Protein AF-A0A4Y2T441-F1 (afdb_monomer_lite)

Radius of gyration: 35.43 Å; chains: 1; bounding box: 103×42×61 Å

Organism: Araneus ventricosus (NCBI:txid182803)

Structure (mmCIF, N/CA/C/O backbone):
data_AF-A0A4Y2T441-F1
#
_entry.id   AF-A0A4Y2T441-F1
#
loop_
_atom_site.group_PDB
_atom_site.id
_atom_site.type_symbol
_atom_site.label_atom_id
_atom_site.label_alt_id
_atom_site.label_comp_id
_atom_site.label_asym_id
_atom_site.label_entity_id
_atom_site.label_seq_id
_atom_site.pdbx_PDB_ins_code
_atom_site.Cartn_x
_atom_site.Cartn_y
_atom_site.Cartn_z
_atom_site.occupancy
_atom_site.B_iso_or_equiv
_atom_site.auth_seq_id
_atom_site.auth_comp_id
_atom_site.auth_asym_id
_atom_site.auth_atom_id
_atom_site.pdbx_PDB_model_num
ATOM 1 N N . MET A 1 1 ? 81.240 9.517 -21.262 1.00 52.19 1 MET A N 1
ATOM 2 C CA . MET A 1 1 ? 80.625 10.558 -22.119 1.00 52.19 1 MET A CA 1
ATOM 3 C C . MET A 1 1 ? 79.117 10.525 -21.898 1.00 52.19 1 MET A C 1
ATOM 5 O O . MET A 1 1 ? 78.563 9.437 -22.024 1.00 52.19 1 MET A O 1
ATOM 9 N N . PRO A 1 2 ? 78.447 11.632 -21.528 1.00 53.50 2 PRO A N 1
ATOM 10 C CA . PRO A 1 2 ? 76.990 11.642 -21.389 1.00 53.50 2 PRO A CA 1
ATOM 11 C C . PRO A 1 2 ? 76.346 11.400 -22.762 1.00 53.50 2 PRO A C 1
ATOM 13 O O . PRO A 1 2 ? 76.673 12.100 -23.721 1.00 53.50 2 PRO A O 1
ATOM 16 N N . LYS A 1 3 ? 75.47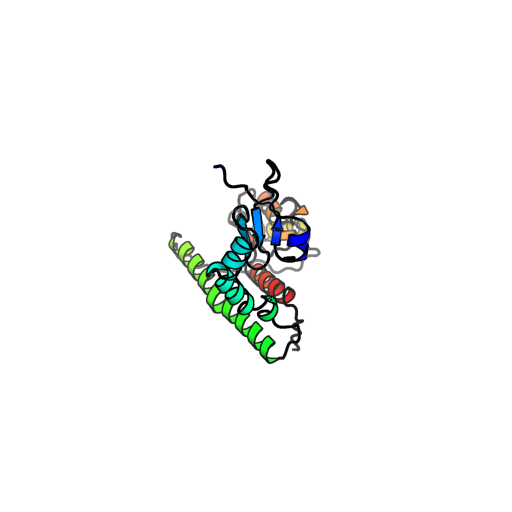4 10.392 -22.887 1.00 60.66 3 LYS A N 1
ATOM 17 C CA . LYS A 1 3 ? 74.705 10.166 -24.122 1.00 60.66 3 LYS A CA 1
ATOM 18 C C . LYS A 1 3 ? 73.720 11.331 -24.285 1.00 60.66 3 LYS A C 1
ATOM 20 O O . LYS A 1 3 ? 72.984 11.624 -23.348 1.00 60.66 3 LYS A O 1
ATOM 25 N N . ARG A 1 4 ? 73.719 12.004 -25.444 1.00 64.56 4 ARG A N 1
ATOM 26 C CA . ARG A 1 4 ? 72.709 13.027 -25.774 1.00 64.56 4 ARG A CA 1
ATOM 27 C C . ARG A 1 4 ? 71.323 12.379 -25.711 1.00 64.56 4 ARG A C 1
ATOM 29 O O . ARG A 1 4 ? 71.114 11.376 -26.384 1.00 64.56 4 ARG A O 1
ATOM 36 N N . SER A 1 5 ? 70.413 12.943 -24.920 1.00 64.25 5 SER A N 1
ATOM 37 C CA . SER A 1 5 ? 68.998 12.577 -24.950 1.00 64.25 5 SER A CA 1
ATOM 38 C C . SER A 1 5 ? 68.307 13.288 -26.112 1.00 64.25 5 SER A C 1
ATOM 40 O O . SER A 1 5 ? 68.497 14.487 -26.333 1.00 64.25 5 SER A O 1
ATOM 42 N N . CYS A 1 6 ? 67.533 12.534 -26.885 1.00 74.38 6 CYS A N 1
ATOM 43 C CA . CYS A 1 6 ? 66.749 13.059 -27.994 1.00 74.38 6 CYS A CA 1
ATOM 44 C C . CYS A 1 6 ? 65.346 13.491 -27.539 1.00 74.38 6 CYS A C 1
ATOM 46 O O . CYS A 1 6 ? 64.811 12.973 -26.562 1.00 74.38 6 CYS A O 1
ATOM 48 N N . LYS A 1 7 ? 64.752 14.443 -28.267 1.00 80.50 7 LYS A N 1
ATOM 49 C CA . LYS A 1 7 ? 63.421 15.008 -27.999 1.00 80.50 7 LYS A CA 1
ATOM 50 C C . LYS A 1 7 ? 62.443 14.652 -29.116 1.00 80.50 7 LYS A C 1
ATOM 52 O O . LYS A 1 7 ? 62.848 14.524 -30.270 1.00 80.50 7 LYS A O 1
ATOM 57 N N . PHE A 1 8 ? 61.160 14.553 -28.786 1.00 79.69 8 PHE A N 1
ATOM 58 C CA . PHE A 1 8 ? 60.081 14.404 -29.755 1.00 79.69 8 PHE A CA 1
ATOM 59 C C . PHE A 1 8 ? 59.737 15.775 -30.362 1.00 79.69 8 PHE A C 1
ATOM 61 O O . PHE A 1 8 ? 59.227 16.665 -29.676 1.00 79.69 8 PHE A O 1
ATOM 68 N N . THR A 1 9 ? 60.074 15.978 -31.635 1.00 79.75 9 THR A N 1
ATOM 69 C CA . THR A 1 9 ? 59.844 17.235 -32.368 1.00 79.75 9 THR A CA 1
ATOM 70 C C . THR A 1 9 ? 58.500 17.229 -33.100 1.00 79.75 9 THR A C 1
ATOM 72 O O . THR A 1 9 ? 57.903 16.175 -33.312 1.00 79.75 9 THR A O 1
ATOM 75 N N . GLU A 1 10 ? 58.022 18.407 -33.509 1.00 77.25 10 GLU A N 1
ATOM 76 C CA . GLU A 1 10 ? 56.771 18.549 -34.272 1.00 77.25 10 GLU A CA 1
ATOM 77 C C . GLU A 1 10 ? 56.814 17.800 -35.614 1.00 77.25 10 GLU A C 1
ATOM 79 O O . GLU A 1 10 ? 55.830 17.169 -35.990 1.00 77.25 10 GLU A O 1
ATOM 84 N N . ASP A 1 11 ? 57.973 17.751 -36.278 1.00 81.06 11 ASP A N 1
ATOM 85 C CA . ASP A 1 11 ? 58.162 16.984 -37.520 1.00 81.06 11 ASP A CA 1
ATOM 86 C C . ASP A 1 11 ? 57.877 15.486 -37.335 1.00 81.06 11 ASP A C 1
ATOM 88 O O . ASP A 1 11 ? 57.242 14.852 -38.177 1.00 81.06 11 ASP A O 1
ATOM 92 N N . LEU A 1 12 ? 58.296 14.918 -36.201 1.00 79.38 12 LEU A N 1
ATOM 93 C CA . LEU A 1 12 ? 58.030 13.520 -35.861 1.00 79.38 12 LEU A CA 1
ATOM 94 C C . LEU A 1 12 ? 56.585 13.298 -35.431 1.00 79.38 12 LEU A C 1
ATOM 96 O O . LEU A 1 12 ? 56.052 12.211 -35.634 1.00 79.38 12 LEU A O 1
ATOM 100 N N . GLN A 1 13 ? 55.938 14.309 -34.854 1.00 81.75 13 GLN A N 1
ATOM 101 C CA . GLN A 1 13 ? 54.514 14.240 -34.559 1.00 81.75 13 GLN A CA 1
ATOM 102 C C . GLN A 1 13 ? 53.667 14.286 -35.838 1.00 81.75 13 GLN A C 1
ATOM 104 O O . GLN A 1 13 ? 52.646 13.607 -35.910 1.00 81.75 13 GLN A O 1
ATOM 109 N N . ASN A 1 14 ? 54.122 15.006 -36.865 1.00 82.50 14 ASN A N 1
ATOM 110 C CA . ASN A 1 14 ? 53.515 14.982 -38.194 1.00 82.50 14 ASN A CA 1
ATOM 111 C C . ASN A 1 14 ? 53.749 13.634 -38.902 1.00 82.50 14 ASN A C 1
ATOM 113 O O . ASN A 1 14 ? 52.827 13.101 -39.517 1.00 82.50 14 ASN A O 1
ATOM 117 N N . GLU A 1 15 ? 54.946 13.047 -38.777 1.00 84.25 15 GLU A N 1
ATOM 118 C CA . GLU A 1 15 ? 55.273 11.722 -39.335 1.00 84.25 15 GLU A CA 1
ATOM 119 C C . GLU A 1 15 ? 54.513 10.585 -38.617 1.00 84.25 15 GLU A C 1
ATOM 121 O O . GLU A 1 15 ? 54.030 9.646 -39.250 1.00 84.25 15 GLU A O 1
ATOM 126 N N . PHE A 1 16 ? 54.350 10.685 -37.295 1.00 82.62 16 PHE A N 1
ATOM 127 C CA . PHE A 1 16 ? 53.700 9.685 -36.445 1.00 82.62 16 PHE A CA 1
ATOM 128 C C . PHE A 1 16 ? 52.503 10.283 -35.693 1.00 82.62 16 PHE A C 1
ATOM 130 O O . PHE A 1 16 ? 52.481 10.320 -34.462 1.00 82.62 16 PHE A O 1
ATOM 137 N N . ALA A 1 17 ? 51.466 10.696 -36.429 1.00 83.38 17 ALA A N 1
ATOM 138 C CA . ALA A 1 17 ? 50.281 11.390 -35.896 1.00 83.38 17 ALA A CA 1
ATOM 139 C C . ALA A 1 17 ? 49.515 10.642 -34.780 1.00 83.38 17 ALA A C 1
ATOM 141 O O . ALA A 1 17 ? 48.759 11.242 -34.014 1.00 83.38 17 ALA A O 1
ATOM 142 N N . PHE A 1 18 ? 49.698 9.324 -34.662 1.00 83.44 18 PHE A N 1
ATOM 143 C CA . PHE A 1 18 ? 49.103 8.511 -33.599 1.00 83.44 18 PHE A CA 1
ATOM 144 C C . PHE A 1 18 ? 49.862 8.593 -32.261 1.00 83.44 18 PHE A C 1
ATOM 146 O O . PHE A 1 18 ? 49.348 8.099 -31.250 1.00 83.44 18 PHE A O 1
ATOM 153 N N . LEU A 1 19 ? 51.055 9.195 -32.227 1.00 86.00 19 LEU A N 1
ATOM 154 C CA . LEU A 1 19 ? 51.832 9.451 -31.014 1.00 86.00 19 LEU A CA 1
ATOM 155 C C . LEU A 1 19 ? 51.545 10.860 -30.489 1.00 86.00 19 LEU A C 1
ATOM 157 O O . LEU A 1 19 ? 51.555 11.835 -31.236 1.00 86.00 19 LEU A O 1
ATOM 161 N N . LYS A 1 20 ? 51.306 10.974 -29.182 1.00 86.75 20 LYS A N 1
ATOM 162 C CA . LYS A 1 20 ? 51.079 12.256 -28.502 1.00 86.75 20 LYS A CA 1
ATOM 163 C C . LYS A 1 20 ? 52.087 12.441 -27.376 1.00 86.75 20 LYS A C 1
ATOM 165 O O . LYS A 1 20 ? 52.354 11.488 -26.645 1.00 86.75 20 LYS A O 1
ATOM 170 N N . LYS A 1 21 ? 52.617 13.656 -27.211 1.00 84.19 21 LYS A N 1
ATOM 171 C CA . LYS A 1 21 ? 53.450 14.014 -26.052 1.00 84.19 21 LYS A CA 1
ATOM 172 C C . LYS A 1 21 ? 52.663 13.853 -24.752 1.00 84.19 21 LYS A C 1
ATOM 174 O O . LYS A 1 21 ? 51.471 14.161 -24.703 1.00 84.19 21 LYS A O 1
ATOM 179 N N . VAL A 1 22 ? 53.328 13.364 -23.710 1.00 80.62 22 VAL A N 1
ATOM 180 C CA . VAL A 1 22 ? 52.734 13.218 -22.376 1.00 80.62 22 VAL A CA 1
ATOM 181 C C . VAL A 1 22 ? 53.085 14.445 -21.535 1.00 80.62 22 VAL A C 1
ATOM 183 O O . VAL A 1 22 ? 54.225 14.595 -21.112 1.00 80.62 22 VAL A O 1
ATOM 186 N N . CYS A 1 23 ? 52.108 15.310 -21.257 1.00 65.69 23 CYS A N 1
ATOM 187 C CA . CYS A 1 23 ? 52.287 16.423 -20.323 1.00 65.69 23 CYS A CA 1
ATOM 188 C C . CYS A 1 23 ? 52.066 15.929 -18.885 1.00 65.69 23 CYS A C 1
ATOM 190 O O . CYS A 1 23 ? 50.928 15.808 -18.431 1.00 65.69 23 CYS A O 1
ATOM 192 N N . THR A 1 24 ? 53.139 15.632 -18.153 1.00 57.88 24 THR A N 1
ATOM 193 C CA . THR A 1 24 ? 53.070 15.498 -16.690 1.00 57.88 24 THR A CA 1
ATOM 194 C C . THR A 1 24 ? 53.236 16.884 -16.077 1.00 57.88 24 THR A C 1
ATOM 196 O O . THR A 1 24 ? 54.168 17.582 -16.453 1.00 57.88 24 THR A O 1
ATOM 199 N N . GLY A 1 25 ? 52.366 17.297 -15.147 1.00 56.06 25 GLY A N 1
ATOM 200 C CA . GLY A 1 25 ? 52.281 18.661 -14.581 1.00 56.06 25 GLY A CA 1
ATOM 201 C C . GLY A 1 25 ? 53.521 19.217 -13.850 1.00 56.06 25 GLY A C 1
ATOM 202 O O . GLY A 1 25 ? 53.416 20.206 -13.134 1.00 56.06 25 GLY A O 1
ATOM 203 N N . THR A 1 26 ? 54.690 18.607 -14.023 1.00 51.31 26 THR A N 1
ATOM 204 C CA . THR A 1 26 ? 55.997 19.031 -13.522 1.00 51.31 26 THR A CA 1
ATOM 205 C C . THR A 1 26 ? 57.022 18.921 -14.658 1.00 51.31 26 THR A C 1
ATOM 207 O O . THR A 1 26 ? 57.700 17.903 -14.782 1.00 51.31 26 THR A O 1
ATOM 210 N N . GLY A 1 27 ? 57.114 19.961 -15.492 1.00 56.31 27 GLY A N 1
ATOM 211 C CA . GLY A 1 27 ? 58.098 20.090 -16.577 1.00 56.31 27 GLY A CA 1
ATOM 212 C C . GLY A 1 27 ? 57.817 19.235 -17.822 1.00 56.31 27 GLY A C 1
ATOM 213 O O . GLY A 1 27 ? 57.477 18.057 -17.723 1.00 56.31 27 GLY A O 1
ATOM 214 N N . ASP A 1 28 ? 57.994 19.831 -19.004 1.00 56.69 28 ASP A N 1
ATOM 215 C CA . ASP A 1 28 ? 57.881 19.141 -20.294 1.00 56.69 28 ASP A CA 1
ATOM 216 C C . ASP A 1 28 ? 58.974 18.069 -20.432 1.00 56.69 28 ASP A C 1
ATOM 218 O O . ASP A 1 28 ? 60.131 18.353 -20.757 1.00 56.69 28 ASP A O 1
ATOM 222 N N . GLN A 1 29 ? 58.610 16.806 -20.192 1.00 64.94 29 GLN A N 1
ATOM 223 C CA . GLN A 1 29 ? 59.421 15.660 -20.601 1.00 64.94 29 GLN A CA 1
ATOM 224 C C . GLN A 1 29 ? 59.216 15.437 -22.100 1.00 64.94 29 GLN A C 1
ATOM 226 O O . GLN A 1 29 ? 58.418 14.605 -22.531 1.00 64.94 29 GLN A O 1
ATOM 231 N N . ASP A 1 30 ? 59.947 16.221 -22.897 1.00 71.50 30 ASP A N 1
ATOM 232 C CA . ASP A 1 30 ? 59.929 16.193 -24.366 1.00 71.50 30 ASP A CA 1
ATOM 233 C C . ASP A 1 30 ? 60.274 14.821 -24.971 1.00 71.50 30 ASP A C 1
ATOM 235 O O . ASP A 1 30 ? 60.147 14.627 -26.179 1.00 71.50 30 ASP A O 1
ATOM 239 N N . ASP A 1 31 ? 60.749 13.874 -24.168 1.00 75.19 31 ASP A N 1
ATOM 240 C CA . ASP A 1 31 ? 61.145 12.536 -24.579 1.00 75.19 31 ASP A CA 1
ATOM 241 C C . ASP A 1 31 ? 60.075 11.463 -24.319 1.00 75.19 31 ASP A C 1
ATOM 243 O O . ASP A 1 31 ? 60.267 10.337 -24.764 1.00 75.19 31 ASP A O 1
ATOM 247 N N . ARG A 1 32 ? 58.950 11.750 -23.642 1.00 84.25 32 ARG A N 1
ATOM 248 C CA . ARG A 1 32 ? 57.894 10.749 -23.381 1.00 84.25 32 ARG A CA 1
ATOM 249 C C . ARG A 1 32 ? 56.682 10.912 -24.296 1.00 84.25 32 ARG A C 1
ATOM 251 O O . ARG A 1 32 ? 56.055 11.969 -24.369 1.00 84.25 32 ARG A O 1
ATOM 258 N N . VAL A 1 33 ? 56.300 9.815 -24.949 1.00 86.44 33 VAL A N 1
ATOM 259 C CA . VAL A 1 33 ? 55.185 9.764 -25.904 1.00 86.44 33 VAL A CA 1
ATOM 260 C C . VAL A 1 33 ? 54.197 8.652 -25.569 1.00 86.44 33 VAL A C 1
ATOM 262 O O . VAL A 1 33 ? 54.562 7.608 -25.027 1.00 86.44 33 VAL A O 1
ATOM 265 N N . LYS A 1 34 ? 52.928 8.870 -25.920 1.00 88.19 34 LYS A N 1
ATOM 266 C CA . LYS A 1 34 ? 51.820 7.925 -25.770 1.00 88.19 34 LYS A CA 1
ATOM 267 C C . LYS A 1 34 ? 51.267 7.525 -27.126 1.00 88.19 34 LYS A C 1
ATOM 269 O O . LYS A 1 34 ? 50.922 8.382 -27.936 1.00 88.19 34 LYS A O 1
ATOM 274 N N . CYS A 1 35 ? 51.126 6.224 -27.349 1.00 87.81 35 CYS A N 1
ATOM 275 C CA . CYS A 1 35 ? 50.514 5.687 -28.559 1.00 87.81 35 CYS A CA 1
ATOM 276 C C . CYS A 1 35 ? 48.989 5.635 -28.442 1.00 87.81 35 CYS A C 1
ATOM 278 O O . CYS A 1 35 ? 48.465 5.007 -27.529 1.00 87.81 35 CYS A O 1
ATOM 280 N N . SER A 1 36 ? 48.269 6.226 -29.394 1.00 82.88 36 SER A N 1
ATOM 281 C CA . SER A 1 36 ? 46.797 6.264 -29.396 1.00 82.88 36 SER A CA 1
ATOM 282 C C . SER A 1 36 ? 46.151 4.909 -29.716 1.00 82.88 36 SER A C 1
ATOM 284 O O . SER A 1 36 ? 45.000 4.683 -29.360 1.00 82.88 36 SER A O 1
ATOM 286 N N . HIS A 1 37 ? 46.879 3.989 -30.358 1.00 82.31 37 HIS A N 1
ATOM 287 C CA . HIS A 1 37 ? 46.352 2.666 -30.720 1.00 82.31 37 HIS A CA 1
ATOM 288 C C . HIS A 1 37 ? 46.382 1.659 -29.567 1.00 82.31 37 HIS A C 1
ATOM 290 O O . HIS A 1 37 ? 45.549 0.759 -29.515 1.00 82.31 37 HIS A O 1
ATOM 296 N N . CYS A 1 38 ? 47.338 1.794 -28.646 1.00 83.31 38 CYS A N 1
ATOM 297 C CA . CYS A 1 38 ? 47.489 0.865 -27.523 1.00 83.31 38 CYS A CA 1
ATOM 298 C C . CYS A 1 38 ? 47.563 1.552 -26.154 1.00 83.31 38 CYS A C 1
ATOM 300 O O . CYS A 1 38 ? 47.806 0.886 -25.152 1.00 83.31 38 CYS A O 1
ATOM 302 N N . ASN A 1 39 ? 47.396 2.878 -26.107 1.00 81.62 39 ASN A N 1
ATOM 303 C CA . ASN A 1 39 ? 47.473 3.726 -24.913 1.00 81.62 39 ASN A CA 1
ATOM 304 C C . ASN A 1 39 ? 48.740 3.539 -24.059 1.00 81.62 39 ASN A C 1
ATOM 306 O O . ASN A 1 39 ? 48.754 3.907 -22.886 1.00 81.62 39 ASN A O 1
ATOM 310 N N . PHE A 1 40 ? 49.813 3.005 -24.647 1.00 82.31 40 PHE A N 1
ATOM 311 C CA . PHE A 1 40 ? 51.072 2.744 -23.956 1.00 82.31 40 PHE A CA 1
ATOM 312 C C . PHE A 1 40 ? 52.003 3.952 -24.046 1.00 82.31 40 PHE A C 1
ATOM 314 O O . PHE A 1 40 ? 52.156 4.538 -25.120 1.00 82.31 40 PHE A O 1
ATOM 321 N N . GLU A 1 41 ? 52.632 4.287 -22.922 1.00 87.12 41 GLU A N 1
ATOM 322 C CA . GLU A 1 41 ? 53.588 5.386 -22.798 1.00 87.12 41 GLU A CA 1
ATOM 323 C C . GLU A 1 41 ? 55.023 4.858 -22.791 1.00 87.12 41 GLU A C 1
ATOM 325 O O . GLU A 1 41 ? 55.340 3.926 -22.051 1.00 87.12 41 GLU A O 1
ATOM 330 N N . PHE A 1 42 ? 55.904 5.468 -23.582 1.00 85.44 42 PHE A N 1
ATOM 331 C CA . PHE A 1 42 ? 57.315 5.090 -23.675 1.00 85.44 42 PHE A CA 1
ATOM 332 C C . PHE A 1 42 ? 58.214 6.310 -23.923 1.00 85.44 42 PHE A C 1
ATOM 334 O O . PHE A 1 42 ? 57.725 7.373 -24.301 1.00 85.44 42 PHE A O 1
ATOM 341 N N . SER A 1 43 ? 59.518 6.170 -23.655 1.00 85.19 43 SER A N 1
ATOM 342 C CA . SER A 1 43 ? 60.512 7.225 -23.907 1.00 85.19 43 SER A CA 1
ATOM 343 C C . SER A 1 43 ? 61.181 7.028 -25.270 1.00 85.19 43 SER A C 1
ATOM 345 O O . SER A 1 43 ? 61.439 5.897 -25.679 1.00 85.19 43 SER A O 1
ATOM 347 N N . VAL A 1 44 ? 61.461 8.137 -25.952 1.00 84.00 44 VAL A N 1
ATOM 348 C CA . VAL A 1 44 ? 62.179 8.233 -27.232 1.00 84.00 44 VAL A CA 1
ATOM 349 C C . VAL A 1 44 ? 63.589 8.816 -27.070 1.00 84.00 44 VAL A C 1
ATOM 351 O O . VAL A 1 44 ? 64.224 9.215 -28.047 1.00 84.00 44 VAL A O 1
ATOM 354 N N . ALA A 1 45 ? 64.099 8.890 -25.837 1.00 81.06 45 ALA A N 1
ATOM 355 C CA . ALA A 1 45 ? 65.347 9.580 -25.520 1.00 81.06 45 ALA A CA 1
ATOM 356 C C . ALA A 1 45 ? 66.603 8.986 -26.187 1.00 81.06 45 ALA A C 1
ATOM 358 O O . ALA A 1 45 ? 67.632 9.664 -26.219 1.00 81.06 45 ALA A O 1
ATOM 359 N N . HIS A 1 46 ? 66.564 7.742 -26.680 1.00 77.75 46 HIS A N 1
ATOM 360 C CA . HIS A 1 46 ? 67.765 6.986 -27.050 1.00 77.75 46 HIS A CA 1
ATOM 361 C C . HIS A 1 46 ? 68.021 6.893 -28.554 1.00 77.75 46 HIS A C 1
ATOM 363 O O . HIS A 1 46 ? 69.173 6.983 -28.978 1.00 77.75 46 HIS A O 1
ATOM 369 N N . GLY A 1 47 ? 66.978 6.716 -29.358 1.00 76.38 47 GLY A N 1
ATOM 370 C CA . GLY A 1 47 ? 67.100 6.569 -30.809 1.00 76.38 47 GLY A CA 1
ATOM 371 C C . GLY A 1 47 ? 65.894 7.077 -31.587 1.00 76.38 47 GLY A C 1
ATOM 372 O O . GLY A 1 47 ? 65.882 6.952 -32.81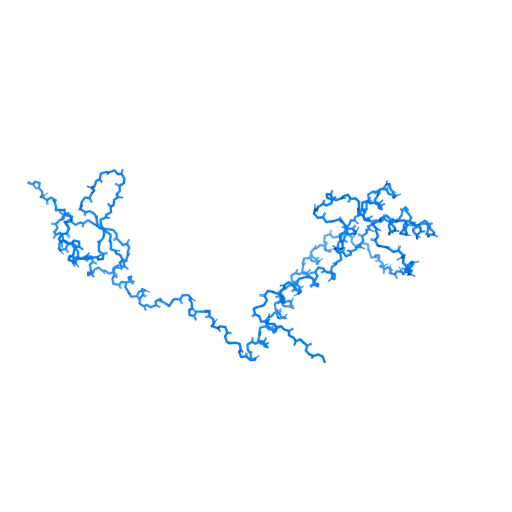1 1.00 76.38 47 GLY A O 1
ATOM 373 N N . VAL A 1 48 ? 64.897 7.635 -30.894 1.00 81.31 48 VAL A N 1
ATOM 374 C CA . VAL A 1 48 ? 63.634 8.184 -31.398 1.00 81.31 48 VAL A CA 1
ATOM 375 C C . VAL A 1 48 ? 62.919 7.274 -32.385 1.00 81.31 48 VAL A C 1
ATOM 377 O O . VAL A 1 48 ? 62.028 6.527 -31.999 1.00 81.31 48 VAL A O 1
ATOM 380 N N . ARG A 1 49 ? 63.329 7.284 -33.657 1.00 83.44 49 ARG A N 1
ATOM 381 C CA . ARG A 1 49 ? 62.809 6.391 -34.694 1.00 83.44 49 ARG A CA 1
ATOM 382 C C . ARG A 1 49 ? 63.037 4.919 -34.363 1.00 83.44 49 ARG A C 1
ATOM 384 O O . ARG A 1 49 ? 62.145 4.117 -34.622 1.00 83.44 49 ARG A O 1
ATOM 391 N N . SER A 1 50 ? 64.183 4.562 -33.780 1.00 84.31 50 SER A N 1
ATOM 392 C CA . SER A 1 50 ? 64.423 3.181 -33.338 1.00 84.31 50 SER A CA 1
ATOM 393 C C . SER A 1 50 ? 63.469 2.790 -32.209 1.00 84.31 50 SER A C 1
ATOM 395 O O . SER A 1 50 ? 62.813 1.762 -32.311 1.00 84.31 50 SER A O 1
ATOM 397 N N . ASP A 1 51 ? 63.286 3.661 -31.212 1.00 84.94 51 ASP A N 1
ATOM 398 C CA . ASP A 1 51 ? 62.393 3.410 -30.071 1.00 84.94 51 ASP A CA 1
ATOM 399 C C . ASP A 1 51 ? 60.919 3.285 -30.517 1.00 84.94 51 ASP A C 1
ATOM 401 O O . ASP A 1 51 ? 60.179 2.414 -30.055 1.00 84.94 51 ASP A O 1
ATOM 405 N N . ILE A 1 52 ? 60.493 4.116 -31.478 1.00 85.31 52 ILE A N 1
ATOM 406 C CA . ILE A 1 52 ? 59.159 4.049 -32.098 1.00 85.31 52 ILE A CA 1
ATOM 407 C C . ILE A 1 52 ? 58.990 2.748 -32.895 1.00 85.31 52 ILE A C 1
ATOM 409 O O . ILE A 1 52 ? 57.941 2.102 -32.820 1.00 85.31 52 ILE A O 1
ATOM 413 N N . LYS A 1 53 ? 60.017 2.334 -33.645 1.00 86.81 53 LYS A N 1
ATOM 414 C CA . LYS A 1 53 ? 59.997 1.087 -34.419 1.00 86.81 53 LYS A CA 1
ATOM 415 C C . LYS A 1 53 ? 59.934 -0.137 -33.504 1.00 86.81 53 LYS A C 1
ATOM 417 O O . LYS A 1 53 ? 59.134 -1.038 -33.757 1.00 86.81 53 LYS A O 1
ATOM 422 N N . ASP A 1 54 ? 60.698 -0.136 -32.418 1.00 87.38 54 ASP A N 1
ATOM 423 C CA . ASP A 1 54 ? 60.698 -1.203 -31.416 1.00 87.38 54 ASP A CA 1
ATOM 424 C C . ASP A 1 54 ? 59.345 -1.286 -30.695 1.00 87.38 54 ASP A C 1
ATOM 426 O O . ASP A 1 54 ? 58.798 -2.378 -30.504 1.00 87.38 54 ASP A O 1
ATOM 430 N N . HIS A 1 55 ? 58.727 -0.140 -30.385 1.00 87.25 55 HIS A N 1
ATOM 431 C CA . HIS A 1 55 ? 57.354 -0.084 -29.883 1.00 87.25 55 HIS A CA 1
ATOM 432 C C . HIS A 1 55 ? 56.361 -0.736 -30.857 1.00 87.25 55 HIS A C 1
ATOM 434 O O . HIS A 1 55 ? 55.567 -1.589 -30.446 1.00 87.25 55 HIS A O 1
ATOM 440 N N . PHE A 1 56 ? 56.418 -0.374 -32.142 1.00 83.56 56 PHE A N 1
ATOM 441 C CA . PHE A 1 56 ? 55.517 -0.895 -33.174 1.00 83.56 56 PHE A CA 1
ATOM 442 C C . PHE A 1 56 ? 55.669 -2.413 -33.358 1.00 83.56 56 PHE A C 1
ATOM 444 O O . PHE A 1 56 ? 54.698 -3.139 -33.580 1.00 83.56 56 PHE A O 1
ATOM 451 N N . GLN A 1 57 ? 56.893 -2.920 -33.209 1.00 85.19 57 GLN A N 1
ATOM 452 C CA . GLN A 1 57 ? 57.189 -4.347 -33.305 1.00 85.19 57 GLN A CA 1
ATOM 453 C C . GLN A 1 57 ? 56.897 -5.128 -32.016 1.00 85.19 57 GLN A C 1
ATOM 455 O O . GLN A 1 57 ? 56.830 -6.365 -32.064 1.00 85.19 57 GLN A O 1
ATOM 460 N N . SER A 1 58 ? 56.669 -4.436 -30.896 1.00 86.50 58 SER A N 1
ATOM 461 C CA . SER A 1 58 ? 56.449 -5.047 -29.588 1.00 86.50 58 SER A CA 1
ATOM 462 C C . SER A 1 58 ? 55.220 -5.962 -29.552 1.00 86.50 58 SER A C 1
ATOM 464 O O . SER A 1 58 ? 54.185 -5.727 -30.185 1.00 86.50 58 SER A O 1
ATOM 466 N N . SER A 1 59 ? 55.307 -7.019 -28.741 1.00 81.25 59 SER A N 1
ATOM 467 C CA . SER A 1 59 ? 54.200 -7.960 -28.535 1.00 81.25 59 SER A CA 1
ATOM 468 C C . SER A 1 59 ? 52.972 -7.292 -27.906 1.00 81.25 59 SER A C 1
ATOM 470 O O . SER A 1 59 ? 51.847 -7.679 -28.212 1.00 81.25 59 SER A O 1
ATOM 472 N N . LYS A 1 60 ? 53.169 -6.265 -27.068 1.00 81.81 60 LYS A N 1
ATOM 473 C CA . LYS A 1 60 ? 52.083 -5.496 -26.441 1.00 81.81 60 LYS A CA 1
ATOM 474 C C . LYS A 1 60 ? 51.277 -4.710 -27.477 1.00 81.81 60 LYS A C 1
ATOM 476 O O . LYS A 1 60 ? 50.051 -4.782 -27.460 1.00 81.81 60 LYS A O 1
ATOM 481 N N . HIS A 1 61 ? 51.950 -4.028 -28.405 1.00 82.88 61 HIS A N 1
ATOM 482 C CA . HIS A 1 61 ? 51.291 -3.272 -29.470 1.00 82.88 61 HIS A CA 1
ATOM 483 C C . HIS A 1 61 ? 50.487 -4.194 -30.403 1.00 82.88 61 HIS A C 1
ATOM 485 O O . HIS A 1 61 ? 49.297 -3.972 -30.625 1.00 82.88 61 HIS A O 1
ATOM 491 N N . LYS A 1 62 ? 51.094 -5.303 -30.853 1.00 86.06 62 LYS A N 1
ATOM 492 C CA . LYS A 1 62 ? 50.432 -6.306 -31.711 1.00 86.06 62 LYS A CA 1
ATOM 493 C C . LYS A 1 62 ? 49.211 -6.952 -31.048 1.00 86.06 62 LYS A C 1
ATOM 495 O O . LYS A 1 62 ? 48.178 -7.101 -31.694 1.00 86.06 62 LYS A O 1
ATOM 500 N N . LYS A 1 63 ? 49.302 -7.302 -29.758 1.00 83.94 63 LYS A N 1
ATOM 501 C CA . LYS A 1 63 ? 48.167 -7.851 -28.993 1.00 83.94 63 LYS A CA 1
ATOM 502 C C . LYS A 1 63 ? 47.035 -6.834 -28.849 1.00 83.94 63 LYS A C 1
ATOM 504 O O . LYS A 1 63 ? 45.879 -7.197 -29.013 1.00 83.94 63 LYS A O 1
ATOM 509 N N . SER A 1 64 ? 47.363 -5.566 -28.598 1.00 79.62 64 SER A N 1
ATOM 510 C CA . SER A 1 64 ? 46.369 -4.490 -28.501 1.00 79.62 64 SER A CA 1
ATOM 511 C C . SER A 1 64 ? 45.617 -4.279 -29.816 1.00 79.62 64 SER A C 1
ATOM 513 O O . SER A 1 64 ? 44.397 -4.158 -29.806 1.00 79.62 64 SER A O 1
ATOM 515 N N . LEU A 1 65 ? 46.329 -4.280 -30.948 1.00 79.50 65 LEU A N 1
ATOM 516 C CA . LEU A 1 65 ? 45.723 -4.194 -32.280 1.00 79.50 65 LEU A CA 1
ATOM 517 C C . LEU A 1 65 ? 44.814 -5.392 -32.575 1.00 79.50 65 LEU A C 1
ATOM 519 O O . LEU A 1 65 ? 43.696 -5.203 -33.045 1.00 79.50 65 LEU A O 1
ATOM 523 N N . ALA A 1 66 ? 45.265 -6.609 -32.256 1.00 78.94 66 ALA A N 1
ATOM 524 C CA . ALA A 1 66 ? 44.465 -7.816 -32.441 1.00 78.94 66 ALA A CA 1
ATOM 525 C C . ALA A 1 66 ? 43.174 -7.786 -31.602 1.00 78.94 66 ALA A C 1
ATOM 527 O O . ALA A 1 66 ? 42.105 -8.074 -32.132 1.00 78.94 66 ALA A O 1
ATOM 528 N N . CYS A 1 67 ? 43.251 -7.368 -30.331 1.00 72.88 67 CYS A N 1
ATOM 529 C CA . CYS A 1 67 ? 42.079 -7.211 -29.463 1.00 72.88 67 CYS A CA 1
ATOM 530 C C . CYS A 1 67 ? 41.129 -6.099 -29.930 1.00 72.88 67 CYS A C 1
ATOM 532 O O . CYS A 1 67 ? 39.917 -6.232 -29.801 1.00 72.88 67 CYS A O 1
ATOM 534 N N . ALA A 1 68 ? 41.654 -4.993 -30.466 1.00 72.50 68 ALA A N 1
ATOM 535 C CA . ALA A 1 68 ? 40.825 -3.917 -31.003 1.00 72.50 68 ALA A CA 1
ATOM 536 C C . ALA A 1 68 ? 40.089 -4.347 -32.283 1.00 72.50 68 ALA A C 1
ATOM 538 O O . ALA A 1 68 ? 38.930 -3.990 -32.466 1.00 72.50 68 ALA A O 1
ATOM 539 N N . ALA A 1 69 ? 40.738 -5.140 -33.142 1.00 72.19 69 ALA A N 1
ATOM 540 C CA . ALA A 1 69 ? 40.143 -5.666 -34.369 1.00 72.19 69 ALA A CA 1
ATOM 541 C C . ALA A 1 69 ? 39.082 -6.753 -34.112 1.00 72.19 69 ALA A C 1
ATOM 543 O O . ALA A 1 69 ? 38.146 -6.879 -34.897 1.00 72.19 69 ALA A O 1
ATOM 544 N N . SER A 1 70 ? 39.208 -7.524 -33.025 1.00 69.44 70 SER A N 1
ATOM 545 C CA . SER A 1 70 ? 38.234 -8.556 -32.639 1.00 69.44 70 SER A CA 1
ATOM 546 C C . SER A 1 70 ? 37.094 -8.048 -31.749 1.00 69.44 70 SER A C 1
ATOM 548 O O . SER A 1 70 ? 36.159 -8.796 -31.469 1.00 69.44 70 SER A O 1
ATOM 550 N N . SER A 1 71 ? 37.148 -6.791 -31.301 1.00 64.25 71 SER A N 1
ATOM 551 C CA . SER A 1 71 ? 36.134 -6.202 -30.427 1.00 64.25 71 SER A CA 1
ATOM 552 C C . SER A 1 71 ? 34.955 -5.654 -31.235 1.00 64.25 71 SER A C 1
ATOM 554 O O . SER A 1 71 ? 35.081 -4.689 -31.991 1.00 64.25 71 SER A O 1
ATOM 556 N N . SER A 1 72 ? 33.777 -6.253 -31.074 1.00 63.03 72 SER A N 1
ATOM 557 C CA . SER A 1 72 ? 32.524 -5.731 -31.624 1.00 63.03 72 SER A CA 1
ATOM 558 C C . SER A 1 72 ? 32.001 -4.563 -30.781 1.00 63.03 72 SER A C 1
ATOM 560 O O . SER A 1 72 ? 31.973 -4.640 -29.552 1.00 63.03 72 SER A O 1
ATOM 562 N N . LYS A 1 73 ? 31.512 -3.493 -31.425 1.00 68.94 73 LYS A N 1
ATOM 563 C CA . LYS A 1 73 ? 30.817 -2.394 -30.728 1.00 68.94 73 LYS A CA 1
ATOM 564 C C . LYS A 1 73 ? 29.630 -2.956 -29.938 1.00 68.94 73 LYS A C 1
ATOM 566 O O . LYS A 1 73 ? 28.852 -3.736 -30.490 1.00 68.94 73 LYS A O 1
ATOM 571 N N . LEU A 1 74 ? 29.450 -2.511 -28.689 1.00 57.47 74 LEU A N 1
ATOM 572 C CA . LEU A 1 74 ? 28.342 -2.938 -27.816 1.00 57.47 74 LEU A CA 1
ATOM 573 C C . LEU A 1 74 ? 26.968 -2.799 -28.485 1.00 57.47 74 LEU A C 1
ATOM 575 O O . LEU A 1 74 ? 26.084 -3.609 -28.251 1.00 57.47 74 LEU A O 1
ATOM 579 N N . THR A 1 75 ? 26.819 -1.837 -29.396 1.00 58.03 75 THR A N 1
ATOM 580 C CA . THR A 1 75 ? 25.613 -1.620 -30.206 1.00 58.03 75 THR A CA 1
ATOM 581 C C . THR A 1 75 ? 25.183 -2.826 -31.044 1.00 58.03 75 THR A C 1
ATOM 583 O O . THR A 1 75 ? 24.023 -2.902 -31.407 1.00 58.03 75 THR A O 1
ATOM 586 N N . SER A 1 76 ? 26.079 -3.768 -31.354 1.00 57.12 76 SER A N 1
ATOM 587 C CA . SER A 1 76 ? 25.730 -5.008 -32.070 1.00 57.12 76 SER A CA 1
ATOM 588 C C . SER A 1 76 ? 25.010 -6.044 -31.198 1.00 57.12 76 SER A C 1
ATOM 590 O O . SER A 1 76 ? 24.336 -6.920 -31.733 1.00 57.12 76 SER A O 1
ATOM 592 N N . PHE A 1 77 ? 25.108 -5.926 -29.868 1.00 53.00 77 PHE A N 1
ATOM 593 C CA . PHE A 1 77 ? 24.367 -6.761 -28.918 1.00 53.00 77 PHE A CA 1
ATOM 594 C C . PHE A 1 77 ? 22.937 -6.258 -28.681 1.00 53.00 77 PHE A C 1
ATOM 596 O O . PHE A 1 77 ? 22.102 -7.001 -28.173 1.00 53.00 77 PHE A O 1
ATOM 603 N N . PHE A 1 78 ? 22.637 -5.017 -29.070 1.00 52.16 78 PHE A N 1
ATOM 604 C CA . PHE A 1 78 ? 21.304 -4.434 -28.962 1.00 52.16 78 PHE A CA 1
ATOM 605 C C . PHE A 1 78 ? 20.606 -4.508 -30.325 1.00 52.16 78 PHE A C 1
ATOM 607 O O . PHE A 1 78 ? 21.107 -3.985 -31.320 1.00 52.16 78 PHE A O 1
ATOM 614 N N . LYS A 1 79 ? 19.449 -5.177 -30.391 1.00 58.34 79 LYS A N 1
ATOM 615 C CA . LYS A 1 79 ? 18.640 -5.233 -31.620 1.00 58.34 79 LYS A CA 1
ATOM 616 C C . LYS A 1 79 ? 18.063 -3.849 -31.943 1.00 58.34 79 LYS A C 1
ATOM 618 O O . LYS A 1 79 ? 17.643 -3.117 -31.049 1.00 58.34 79 LYS A O 1
ATOM 623 N N . THR A 1 80 ? 18.010 -3.509 -33.229 1.00 58.88 80 THR A N 1
ATOM 624 C CA . THR A 1 80 ? 17.288 -2.339 -33.747 1.00 58.88 80 THR A CA 1
ATOM 625 C C . THR A 1 80 ? 15.773 -2.501 -33.580 1.00 58.88 80 THR A C 1
ATOM 627 O O . THR A 1 80 ? 15.261 -3.617 -33.582 1.00 58.88 80 THR A O 1
ATOM 630 N N . ALA A 1 81 ? 15.060 -1.377 -33.451 1.00 56.19 81 ALA A N 1
ATOM 631 C CA . AL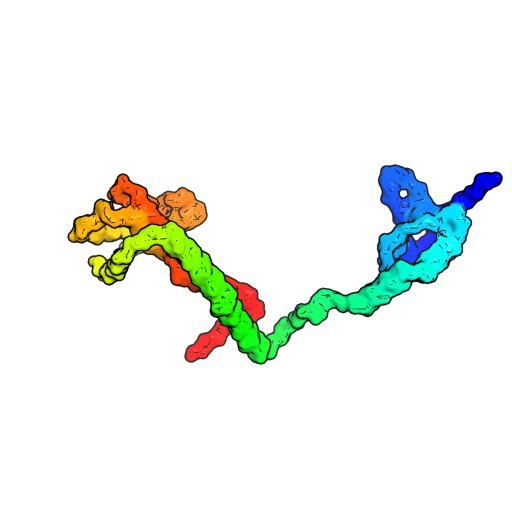A A 1 81 ? 13.651 -1.241 -33.044 1.00 56.19 81 ALA A CA 1
ATOM 632 C C . ALA A 1 81 ? 12.574 -1.869 -33.971 1.00 56.19 81 ALA A C 1
ATOM 634 O O . ALA A 1 81 ? 11.415 -1.473 -33.919 1.00 56.19 81 ALA A O 1
ATOM 635 N N . SER A 1 82 ? 12.918 -2.832 -34.829 1.00 54.50 82 SER A N 1
ATOM 636 C CA . SER A 1 82 ? 11.949 -3.563 -35.653 1.00 54.50 82 SER A CA 1
ATOM 637 C C . SER A 1 82 ? 11.496 -4.829 -34.919 1.00 54.50 82 SER A C 1
ATOM 639 O O . SER A 1 82 ? 12.204 -5.838 -34.860 1.00 54.50 82 SER A O 1
ATOM 641 N N . SER A 1 83 ? 10.313 -4.761 -34.311 1.00 50.28 83 SER A N 1
ATOM 642 C CA . SER A 1 83 ? 9.673 -5.860 -33.591 1.00 50.28 83 SER A CA 1
ATOM 643 C C . SER A 1 83 ? 8.947 -6.806 -34.559 1.00 50.28 83 SER A C 1
ATOM 645 O O . SER A 1 83 ? 7.910 -6.484 -35.125 1.00 50.28 83 SER A O 1
ATOM 647 N N . ASN A 1 84 ? 9.469 -8.024 -34.736 1.00 58.06 84 ASN A N 1
ATOM 648 C CA . ASN A 1 84 ? 8.702 -9.128 -35.334 1.00 58.06 84 ASN A CA 1
ATOM 649 C C . ASN A 1 84 ? 7.898 -9.854 -34.239 1.00 58.06 84 ASN A C 1
ATOM 651 O O . ASN A 1 84 ? 8.464 -10.117 -33.177 1.00 58.06 84 ASN A O 1
ATOM 655 N N . HIS A 1 85 ? 6.652 -10.266 -34.522 1.00 52.47 85 HIS A N 1
ATOM 656 C CA . HIS A 1 85 ? 5.695 -10.934 -33.605 1.00 52.47 85 HIS A CA 1
ATOM 657 C C . HIS A 1 85 ? 6.298 -12.032 -32.700 1.00 52.47 85 HIS A C 1
ATOM 659 O O . HIS A 1 85 ? 5.932 -12.158 -31.537 1.00 52.47 85 HIS A O 1
ATOM 665 N N . LYS A 1 86 ? 7.272 -12.805 -33.203 1.00 58.16 86 LYS A N 1
ATOM 666 C CA . LYS A 1 86 ? 7.962 -13.860 -32.436 1.00 58.16 86 LYS A CA 1
ATOM 667 C C . LYS A 1 86 ? 8.798 -13.331 -31.262 1.00 58.16 86 LYS A C 1
ATOM 669 O O . LYS A 1 86 ? 8.999 -14.057 -30.299 1.00 58.16 86 LYS A O 1
ATOM 674 N N . ASN A 1 87 ? 9.305 -12.098 -31.342 1.00 56.38 87 ASN A N 1
ATOM 675 C CA . ASN A 1 87 ? 10.083 -11.488 -30.257 1.00 56.38 87 ASN A CA 1
ATOM 676 C C . ASN A 1 87 ? 9.177 -10.946 -29.139 1.00 56.38 87 ASN A C 1
ATOM 678 O O . ASN A 1 87 ? 9.617 -10.889 -28.000 1.00 56.38 87 ASN A O 1
ATOM 682 N N . LEU A 1 88 ? 7.927 -10.580 -29.452 1.00 54.69 88 LEU A N 1
ATOM 683 C CA . LEU A 1 88 ? 6.941 -10.123 -28.462 1.00 54.69 88 LEU A CA 1
ATOM 684 C C . LEU A 1 88 ? 6.479 -11.278 -27.579 1.00 54.69 88 LEU A C 1
ATOM 686 O O . LEU A 1 88 ? 6.502 -11.184 -26.358 1.00 54.69 88 LEU A O 1
ATOM 690 N N . ASP A 1 89 ? 6.148 -12.397 -28.219 1.00 56.28 89 ASP A N 1
ATOM 691 C CA . ASP A 1 89 ? 5.736 -13.621 -27.537 1.00 56.28 89 ASP A CA 1
ATOM 692 C C . ASP A 1 89 ? 6.875 -14.198 -26.677 1.00 56.28 89 ASP A C 1
ATOM 694 O O . ASP A 1 89 ? 6.650 -14.737 -25.597 1.00 56.28 89 ASP A O 1
ATOM 698 N N . LEU A 1 90 ? 8.124 -14.026 -27.131 1.00 63.28 90 LEU A N 1
ATOM 699 C CA . LEU A 1 90 ? 9.312 -14.385 -26.361 1.00 63.28 90 LEU A CA 1
ATOM 700 C C . LEU A 1 90 ? 9.494 -13.480 -25.133 1.00 63.28 90 LEU A C 1
ATOM 702 O O . LEU A 1 90 ? 9.701 -14.001 -24.046 1.00 63.28 90 LEU A O 1
ATOM 706 N N . ALA A 1 91 ? 9.356 -12.159 -25.276 1.00 56.34 91 ALA A N 1
ATOM 707 C CA . ALA A 1 91 ? 9.495 -11.222 -24.158 1.00 56.34 91 ALA A CA 1
ATOM 708 C C . ALA A 1 91 ? 8.405 -11.413 -23.087 1.00 56.34 91 ALA A C 1
ATOM 710 O O . ALA A 1 91 ? 8.699 -11.378 -21.893 1.00 56.34 91 ALA A O 1
ATOM 711 N N . ALA A 1 92 ? 7.158 -11.672 -23.497 1.00 60.38 92 ALA A N 1
ATOM 712 C CA . ALA A 1 92 ? 6.067 -11.985 -22.574 1.00 60.38 92 ALA A CA 1
ATOM 713 C C . ALA A 1 92 ? 6.347 -13.279 -21.789 1.00 60.38 92 ALA A C 1
ATOM 715 O O . ALA A 1 92 ? 6.235 -13.295 -20.563 1.00 60.38 92 ALA A O 1
ATOM 716 N N . LYS A 1 93 ? 6.806 -14.332 -22.480 1.00 65.31 93 LYS A N 1
ATOM 717 C CA . LYS A 1 93 ? 7.216 -15.599 -21.854 1.00 65.31 93 LYS A CA 1
ATOM 718 C C . LYS A 1 93 ? 8.415 -15.435 -20.924 1.00 65.31 93 LYS A C 1
ATOM 720 O O . LYS A 1 93 ? 8.457 -16.066 -19.875 1.00 65.31 93 LYS A O 1
ATOM 725 N N . GLU A 1 94 ? 9.381 -14.590 -21.278 1.00 67.38 94 GLU A N 1
ATOM 726 C CA . GLU A 1 94 ? 10.527 -14.276 -20.420 1.00 67.38 94 GLU A CA 1
ATOM 727 C C . GLU A 1 94 ? 10.090 -13.527 -19.153 1.00 67.38 94 GLU A C 1
ATOM 729 O O . GLU A 1 94 ? 10.536 -13.868 -18.058 1.00 67.38 94 GLU A O 1
ATOM 734 N N . CYS A 1 95 ? 9.169 -12.567 -19.266 1.00 58.78 95 CYS A N 1
ATOM 735 C CA . CYS A 1 95 ? 8.629 -11.844 -18.115 1.00 58.78 95 CYS A CA 1
ATOM 736 C C . CYS A 1 95 ? 7.826 -12.767 -17.185 1.00 58.78 95 CYS A C 1
ATOM 738 O O . CYS A 1 95 ? 8.040 -12.764 -15.972 1.00 58.78 95 CYS A O 1
ATOM 740 N N . GLU A 1 96 ? 6.946 -13.598 -17.746 1.00 66.12 96 GLU A N 1
ATOM 741 C CA . GLU A 1 96 ? 6.201 -14.614 -16.997 1.00 66.12 96 GLU A CA 1
ATOM 742 C C . GLU A 1 96 ? 7.155 -15.591 -16.295 1.00 66.12 96 GLU A C 1
ATOM 744 O O . GLU A 1 96 ? 7.004 -15.866 -15.104 1.00 66.12 96 GLU A O 1
ATOM 749 N N . ALA A 1 97 ? 8.199 -16.048 -16.993 1.00 67.50 97 ALA A N 1
ATOM 750 C CA . ALA A 1 97 ? 9.204 -16.932 -16.423 1.00 67.50 97 ALA A CA 1
ATOM 751 C C . ALA A 1 97 ? 9.986 -16.275 -15.276 1.00 67.50 97 ALA A C 1
ATOM 753 O O . ALA A 1 97 ? 10.284 -16.954 -14.298 1.00 67.50 97 ALA A O 1
ATOM 754 N N . ILE A 1 98 ? 10.308 -14.980 -15.348 1.00 65.81 98 ILE A N 1
ATOM 755 C CA . ILE A 1 98 ? 10.976 -14.265 -14.249 1.00 65.81 98 ILE A CA 1
ATOM 756 C C . ILE A 1 98 ? 10.042 -14.148 -13.039 1.00 65.81 98 ILE A C 1
ATOM 758 O O . ILE A 1 98 ? 10.458 -14.412 -11.909 1.00 65.81 98 ILE A O 1
ATOM 762 N N . VAL A 1 99 ? 8.770 -13.805 -13.251 1.00 67.50 99 VAL A N 1
ATOM 763 C CA . VAL A 1 99 ? 7.797 -13.693 -12.156 1.00 67.50 99 VAL A CA 1
ATOM 764 C C . VAL A 1 99 ? 7.585 -15.047 -11.477 1.00 67.50 99 VAL A C 1
ATOM 766 O O . VAL A 1 99 ? 7.683 -15.137 -10.254 1.00 67.50 99 VAL A O 1
ATOM 769 N N . LEU A 1 100 ? 7.346 -16.104 -12.255 1.00 64.12 100 LEU A N 1
ATOM 770 C CA . LEU A 1 100 ? 7.030 -17.431 -11.726 1.00 64.12 100 LEU A CA 1
ATOM 771 C C . LEU A 1 100 ? 8.247 -18.176 -11.175 1.00 64.12 100 LEU A C 1
ATOM 773 O O . LEU A 1 100 ? 8.109 -18.878 -10.178 1.00 64.12 100 LEU A O 1
ATOM 777 N N . ASN A 1 101 ? 9.422 -18.041 -11.797 1.00 72.75 101 ASN A N 1
ATOM 778 C CA . ASN A 1 101 ? 10.596 -18.839 -11.426 1.00 72.75 101 ASN A CA 1
ATOM 779 C C . ASN A 1 101 ? 11.604 -18.087 -10.553 1.00 72.75 101 ASN A C 1
ATOM 781 O O . ASN A 1 101 ? 12.476 -18.727 -9.972 1.00 72.75 101 ASN A O 1
ATOM 785 N N . VAL A 1 102 ? 11.518 -16.756 -10.459 1.00 75.12 102 VAL A N 1
ATOM 786 C CA . VAL A 1 102 ? 12.452 -15.957 -9.649 1.00 75.12 102 VAL A CA 1
ATOM 787 C C . VAL A 1 102 ? 11.714 -15.228 -8.537 1.00 75.12 102 VAL A C 1
ATOM 789 O O . VAL A 1 102 ? 11.990 -15.470 -7.367 1.00 75.12 102 VAL A O 1
ATOM 792 N N . ILE A 1 103 ? 10.747 -14.373 -8.873 1.00 72.31 103 ILE A N 1
ATOM 793 C CA . ILE A 1 103 ? 10.107 -13.502 -7.876 1.00 72.31 103 ILE A CA 1
ATOM 794 C C . ILE A 1 103 ? 9.215 -14.307 -6.924 1.00 72.31 103 ILE A C 1
ATOM 796 O O . ILE A 1 103 ? 9.330 -14.155 -5.708 1.00 72.31 103 ILE A O 1
ATOM 800 N N . ALA A 1 104 ? 8.351 -15.181 -7.447 1.00 70.25 104 ALA A N 1
ATOM 801 C CA . ALA A 1 104 ? 7.437 -15.964 -6.618 1.00 70.25 104 ALA A CA 1
ATOM 802 C C . ALA A 1 104 ? 8.165 -16.928 -5.656 1.00 70.25 104 ALA A C 1
ATOM 804 O O . ALA A 1 104 ? 7.803 -16.938 -4.478 1.00 70.25 104 ALA A O 1
ATOM 805 N N . PRO A 1 105 ? 9.208 -17.680 -6.067 1.00 77.50 105 PRO A N 1
ATOM 806 C CA . PRO A 1 105 ? 9.957 -18.533 -5.149 1.00 77.50 105 PRO A CA 1
ATOM 807 C C . PRO A 1 105 ? 10.722 -17.736 -4.093 1.00 77.50 105 PRO A C 1
ATOM 809 O O . PRO A 1 105 ? 10.696 -18.118 -2.929 1.00 77.50 105 PRO A O 1
ATOM 812 N N . LEU A 1 106 ? 11.339 -16.603 -4.456 1.00 71.69 106 LEU A N 1
ATOM 813 C CA . LEU A 1 106 ? 12.020 -15.739 -3.483 1.00 71.69 106 LEU A CA 1
ATOM 814 C C . LEU A 1 106 ? 11.049 -15.210 -2.422 1.00 71.69 106 LEU A C 1
ATOM 816 O O . LEU A 1 106 ? 11.331 -15.317 -1.232 1.00 71.69 106 LEU A O 1
ATOM 820 N N . ALA A 1 107 ? 9.876 -14.727 -2.840 1.00 69.31 107 ALA A N 1
ATOM 821 C CA . ALA A 1 107 ? 8.841 -14.267 -1.918 1.00 69.31 107 ALA A CA 1
ATOM 822 C C . ALA A 1 107 ? 8.304 -15.401 -1.024 1.00 69.31 107 ALA A C 1
ATOM 824 O O . ALA A 1 107 ? 7.974 -15.177 0.139 1.00 69.31 107 ALA A O 1
ATOM 825 N N . GLN A 1 108 ? 8.211 -16.628 -1.550 1.00 66.31 108 GLN A N 1
ATOM 826 C CA . GLN A 1 108 ? 7.806 -17.798 -0.770 1.00 66.31 108 GLN A CA 1
ATOM 827 C C . GLN A 1 108 ? 8.853 -18.201 0.270 1.00 66.31 108 GLN A C 1
ATOM 829 O O . GLN A 1 108 ? 8.475 -18.524 1.393 1.00 66.31 108 GLN A O 1
ATOM 834 N N . GLU A 1 109 ? 10.138 -18.210 -0.082 1.00 75.31 109 GLU A N 1
ATOM 835 C CA . GLU A 1 109 ? 11.217 -18.546 0.854 1.00 75.31 109 GLU A CA 1
ATOM 836 C C . GLU A 1 109 ? 11.341 -17.494 1.962 1.00 75.31 109 GLU A C 1
ATOM 838 O O . GLU A 1 109 ? 11.392 -17.855 3.134 1.00 75.31 109 GLU A O 1
ATOM 843 N N . GLU A 1 110 ? 11.257 -16.206 1.624 1.00 73.50 110 GLU A N 1
ATOM 844 C CA . GLU A 1 110 ? 11.252 -15.116 2.609 1.00 73.50 110 GLU A CA 1
ATOM 845 C C . GLU A 1 110 ? 10.060 -15.241 3.575 1.00 73.50 110 GLU A C 1
ATOM 847 O O . GLU A 1 110 ? 10.225 -15.224 4.797 1.00 73.50 110 GLU A O 1
ATOM 852 N N . LEU A 1 111 ? 8.859 -15.509 3.045 1.00 68.81 111 LEU A N 1
ATOM 853 C CA . LEU A 1 111 ? 7.673 -15.757 3.866 1.00 68.81 111 LEU A CA 1
ATOM 854 C C . LEU A 1 111 ? 7.830 -16.998 4.761 1.00 68.81 111 LEU A C 1
ATOM 856 O O . LEU A 1 111 ? 7.382 -16.986 5.908 1.00 68.81 111 LEU A O 1
ATOM 860 N N . LYS A 1 112 ? 8.448 -18.077 4.263 1.00 70.62 112 LYS A N 1
ATOM 861 C CA . LYS A 1 112 ? 8.721 -19.288 5.056 1.00 70.62 112 LYS A CA 1
ATOM 862 C C . LYS A 1 112 ? 9.705 -19.009 6.185 1.00 70.62 112 LYS A C 1
ATOM 864 O O . LYS A 1 112 ? 9.478 -19.490 7.293 1.00 70.62 112 LYS A O 1
ATOM 869 N N . GLU A 1 113 ? 10.770 -18.255 5.930 1.00 77.25 113 GLU A N 1
ATOM 870 C CA . GLU A 1 113 ? 11.732 -17.868 6.963 1.00 77.25 113 GLU A CA 1
ATOM 871 C C . GLU A 1 113 ? 11.072 -17.028 8.060 1.00 77.25 113 GLU A C 1
ATOM 873 O O . GLU A 1 113 ? 11.320 -17.250 9.248 1.00 77.25 113 GLU A O 1
ATOM 878 N N . ASP A 1 114 ? 10.201 -16.096 7.683 1.00 70.69 114 ASP A N 1
ATOM 879 C CA . ASP A 1 114 ? 9.469 -15.252 8.628 1.00 70.69 114 ASP A CA 1
ATOM 880 C C . ASP A 1 114 ? 8.414 -16.037 9.421 1.00 70.69 114 ASP A C 1
ATOM 882 O O . ASP A 1 114 ? 8.247 -15.841 10.632 1.00 70.69 114 ASP A O 1
ATOM 886 N N . LEU A 1 115 ? 7.749 -16.999 8.775 1.00 63.12 115 LEU A N 1
ATOM 887 C CA . LEU A 1 115 ? 6.854 -17.948 9.439 1.00 63.12 115 LEU A CA 1
ATOM 888 C C . LEU A 1 115 ? 7.608 -18.872 10.402 1.00 63.12 115 LEU A C 1
ATOM 890 O O . LEU A 1 115 ? 7.108 -19.133 11.493 1.00 63.12 115 LEU A O 1
ATOM 894 N N . ALA A 1 116 ? 8.812 -19.332 10.051 1.00 73.38 116 ALA A N 1
ATOM 895 C CA . ALA A 1 116 ? 9.631 -20.195 10.906 1.00 73.38 116 ALA A CA 1
ATOM 896 C C . ALA A 1 116 ? 10.121 -19.480 12.178 1.00 73.38 116 ALA A C 1
ATOM 898 O O . ALA A 1 116 ? 10.326 -20.117 13.210 1.00 73.38 116 ALA A O 1
ATOM 899 N N . LYS A 1 117 ? 10.279 -18.153 12.120 1.00 78.69 117 LYS A N 1
ATOM 900 C CA . LYS A 1 117 ? 10.616 -17.304 13.276 1.00 78.69 117 LYS A CA 1
ATOM 901 C C . LYS A 1 117 ? 9.394 -16.972 14.142 1.00 78.69 117 LYS A C 1
ATOM 903 O O . LYS A 1 117 ? 9.550 -16.449 15.245 1.00 78.69 117 LYS A O 1
ATOM 908 N N . SER A 1 118 ? 8.183 -17.257 13.662 1.00 65.12 118 SER A N 1
ATOM 909 C CA . SER A 1 118 ? 6.941 -16.942 14.363 1.00 65.12 118 SER A CA 1
ATOM 910 C C . SER A 1 118 ? 6.521 -18.088 15.288 1.00 65.12 118 SER A C 1
ATOM 912 O O . SER A 1 118 ? 6.360 -19.227 14.858 1.00 65.12 118 SER A O 1
ATOM 914 N N . ASN A 1 119 ? 6.277 -17.791 16.569 1.00 57.09 119 ASN A N 1
ATOM 915 C CA . ASN A 1 119 ? 5.638 -18.734 17.493 1.00 57.09 119 ASN A CA 1
ATOM 916 C C . ASN A 1 119 ? 4.199 -19.005 17.021 1.00 57.09 119 ASN A C 1
ATOM 918 O O . ASN A 1 119 ? 3.295 -18.200 17.250 1.00 57.09 119 ASN A O 1
ATOM 922 N N . PHE A 1 120 ? 3.995 -20.121 16.322 1.00 50.50 120 PHE A N 1
ATOM 923 C CA . PHE A 1 120 ? 2.719 -20.467 15.708 1.00 50.50 120 PHE A CA 1
ATOM 924 C C . PHE A 1 120 ? 1.700 -20.878 16.781 1.00 50.50 120 PHE A C 1
ATOM 926 O O . PHE A 1 120 ? 1.673 -22.016 17.244 1.00 50.50 120 PHE A O 1
ATOM 933 N N . VAL A 1 121 ? 0.815 -19.959 17.166 1.00 45.69 121 VAL A N 1
ATOM 934 C CA . VAL A 1 121 ? -0.516 -20.356 17.634 1.00 45.69 121 VAL A CA 1
ATOM 935 C C . VAL A 1 121 ? -1.297 -20.672 16.365 1.00 45.69 121 VAL A C 1
ATOM 937 O O . VAL A 1 121 ? -1.452 -19.798 15.515 1.00 45.69 121 VAL A O 1
ATOM 940 N N . SER A 1 122 ? -1.778 -21.907 16.205 1.00 43.81 122 SER A N 1
ATOM 941 C CA . SER A 1 122 ? -2.704 -22.263 15.126 1.00 43.81 122 SER A CA 1
ATOM 942 C C . SER A 1 122 ? -4.043 -21.552 15.354 1.00 43.81 122 SER A C 1
ATOM 944 O O . SER A 1 122 ? -5.010 -22.135 15.844 1.00 43.81 122 SER A O 1
ATOM 946 N N . VAL A 1 123 ? -4.094 -20.256 15.061 1.00 55.31 123 VAL A N 1
ATOM 947 C CA . VAL A 1 123 ? -5.329 -19.486 15.058 1.00 55.31 123 VAL A CA 1
ATOM 948 C C . VAL A 1 123 ? -5.947 -19.709 13.688 1.00 55.31 123 VAL A C 1
ATOM 950 O O . VAL A 1 123 ? -5.436 -19.227 12.681 1.00 55.31 123 VAL A O 1
ATOM 953 N N . SER A 1 124 ? -7.041 -20.465 13.629 1.00 63.00 124 SER A N 1
ATOM 954 C CA . SER A 1 124 ? -7.882 -20.508 12.435 1.00 63.00 124 SER A CA 1
ATOM 955 C C . SER A 1 124 ? -8.342 -19.079 12.122 1.00 63.00 124 SER A C 1
ATOM 957 O O . SER A 1 124 ? -9.159 -18.518 12.858 1.00 63.00 124 SER A O 1
ATOM 959 N N . VAL A 1 125 ? -7.792 -18.465 11.075 1.00 80.88 125 VAL A N 1
ATOM 960 C CA . VAL A 1 125 ? -8.170 -17.109 10.668 1.00 80.88 125 VAL A CA 1
ATOM 961 C C . VAL A 1 125 ? -9.563 -17.167 10.050 1.00 80.88 125 VAL A C 1
ATOM 963 O O . VAL A 1 125 ? -9.797 -17.897 9.091 1.00 80.88 125 VAL A O 1
ATOM 966 N N . GLN A 1 126 ? -10.499 -16.400 10.604 1.00 83.00 126 GLN A N 1
ATOM 967 C CA . GLN A 1 126 ? -11.837 -16.236 10.042 1.00 83.00 126 GLN A CA 1
ATOM 968 C C . GLN A 1 126 ? -11.935 -14.876 9.356 1.00 83.00 126 GLN A C 1
ATOM 970 O O . GLN A 1 126 ? -11.596 -13.854 9.951 1.00 83.00 126 GLN A O 1
ATOM 975 N N . VAL A 1 127 ? -12.453 -14.860 8.130 1.00 87.94 127 VAL A N 1
ATOM 976 C CA . VAL A 1 127 ? -12.749 -13.631 7.388 1.00 87.94 127 VAL A CA 1
ATOM 977 C C . VAL A 1 127 ? -14.253 -13.390 7.447 1.00 87.94 127 VAL A C 1
ATOM 979 O O . VAL A 1 127 ? -15.038 -14.273 7.105 1.00 87.94 127 VAL A O 1
ATOM 982 N N . LYS A 1 128 ? -14.664 -12.206 7.909 1.00 89.38 128 LYS A N 1
ATOM 983 C CA . LYS A 1 128 ? -16.075 -11.810 8.005 1.00 89.38 128 LYS A CA 1
ATOM 984 C C . LYS A 1 128 ? -16.264 -10.414 7.432 1.00 89.38 128 LYS A C 1
ATOM 986 O O . LYS A 1 128 ? -15.503 -9.504 7.754 1.00 89.38 128 LYS A O 1
ATOM 991 N N . LEU A 1 129 ? -17.297 -10.253 6.612 1.00 92.19 129 LEU A N 1
ATOM 992 C CA . LEU A 1 129 ? -17.730 -8.952 6.122 1.00 92.19 129 LEU A CA 1
ATOM 993 C C . LEU A 1 129 ? -18.569 -8.265 7.208 1.00 92.19 129 LEU A C 1
ATOM 995 O O . LEU A 1 129 ? -19.578 -8.821 7.635 1.00 92.19 129 LEU A O 1
ATOM 999 N N . LEU A 1 130 ? -18.139 -7.088 7.673 1.00 92.19 130 LEU A N 1
ATOM 1000 C CA . LEU A 1 130 ? -18.840 -6.340 8.729 1.00 92.19 130 LEU A CA 1
ATOM 1001 C C . LEU A 1 130 ? -19.866 -5.345 8.181 1.00 92.19 130 LEU A C 1
ATOM 1003 O O . LEU A 1 130 ? -20.903 -5.132 8.801 1.00 92.19 130 LEU A O 1
ATOM 1007 N N . ASP A 1 131 ? -19.561 -4.706 7.053 1.00 93.06 131 ASP A N 1
ATOM 1008 C CA . ASP A 1 131 ? -20.444 -3.740 6.403 1.00 93.06 131 ASP A CA 1
ATOM 1009 C C . ASP A 1 131 ? -20.106 -3.663 4.905 1.00 93.06 131 ASP A C 1
ATOM 1011 O O . ASP A 1 131 ? -18.968 -3.922 4.505 1.00 93.06 131 ASP A O 1
ATOM 1015 N N . PHE A 1 132 ? -21.091 -3.304 4.084 1.00 92.81 132 PHE A N 1
ATOM 1016 C CA . PHE A 1 132 ? -20.920 -3.014 2.661 1.00 92.81 132 PHE A CA 1
ATOM 1017 C C . PHE A 1 132 ? -21.833 -1.849 2.302 1.00 92.81 132 PHE A C 1
ATOM 1019 O O . PHE A 1 132 ? -23.052 -1.995 2.203 1.00 92.81 132 PHE A O 1
ATOM 1026 N N . LYS A 1 133 ? -21.240 -0.666 2.149 1.00 88.00 133 LYS A N 1
ATOM 1027 C CA . LYS A 1 133 ? -21.992 0.576 2.018 1.00 88.00 133 LYS A CA 1
ATOM 1028 C C . LYS A 1 133 ? -21.385 1.481 0.958 1.00 88.00 133 LYS A C 1
ATOM 1030 O O . LYS A 1 133 ? -20.171 1.629 0.874 1.00 88.00 133 LYS A O 1
ATOM 1035 N N . SER A 1 134 ? -22.255 2.140 0.198 1.00 91.00 134 SER A N 1
ATOM 1036 C CA . SER A 1 134 ? -21.882 3.282 -0.633 1.00 91.00 134 SER A CA 1
ATOM 1037 C C . SER A 1 134 ? -21.951 4.558 0.207 1.00 91.00 134 SER A C 1
ATOM 1039 O O . SER A 1 134 ? -22.969 4.837 0.848 1.00 91.00 134 SER A O 1
ATOM 1041 N N . VAL A 1 135 ? -20.855 5.313 0.247 1.00 88.38 135 VAL A N 1
ATOM 1042 C CA . VAL A 1 135 ? -20.748 6.553 1.019 1.00 88.38 135 VAL A CA 1
ATOM 1043 C C . VAL A 1 135 ? -20.624 7.732 0.058 1.00 88.38 135 VAL A C 1
ATOM 1045 O O . VAL A 1 135 ? -19.888 7.665 -0.923 1.00 88.38 135 VAL A O 1
ATOM 1048 N N . ALA A 1 136 ? -21.353 8.817 0.330 1.00 85.81 136 ALA A N 1
ATOM 1049 C CA . ALA A 1 136 ? -21.302 10.034 -0.473 1.00 85.81 136 ALA A CA 1
ATOM 1050 C C . ALA A 1 136 ? -20.000 10.806 -0.189 1.00 85.81 136 ALA A C 1
ATOM 1052 O O . ALA A 1 136 ? -19.967 11.714 0.640 1.00 85.81 136 ALA A O 1
ATOM 1053 N N . GLY A 1 137 ? -18.922 10.405 -0.864 1.00 87.56 137 GLY A N 1
ATOM 1054 C CA . GLY A 1 137 ? -17.605 11.033 -0.794 1.00 87.56 137 GLY A CA 1
ATOM 1055 C C . GLY A 1 137 ? -16.527 10.152 -0.162 1.00 87.56 137 GLY A C 1
ATOM 1056 O O . GLY A 1 137 ? -16.788 9.320 0.703 1.00 87.56 137 GLY A O 1
ATOM 1057 N N . GLU A 1 138 ? -15.285 10.384 -0.586 1.00 87.44 138 GLU A N 1
ATOM 1058 C CA . GLU A 1 138 ? -14.118 9.552 -0.255 1.00 87.44 138 GLU A CA 1
ATOM 1059 C C . GLU A 1 138 ? -13.055 10.334 0.529 1.00 87.44 138 GLU A C 1
ATOM 1061 O O . GLU A 1 138 ? -11.851 10.113 0.401 1.00 87.44 138 GLU A O 1
ATOM 1066 N N . THR A 1 139 ? -13.472 11.316 1.328 1.00 91.38 139 THR A N 1
ATOM 1067 C CA . THR A 1 139 ? -12.520 12.032 2.182 1.00 91.38 139 THR A CA 1
ATOM 1068 C C . THR A 1 139 ? -12.112 11.151 3.360 1.00 91.38 139 THR A C 1
ATOM 1070 O O . THR A 1 139 ? -12.891 10.330 3.848 1.00 91.38 139 THR A O 1
ATOM 1073 N N . SER A 1 140 ? -10.891 11.342 3.867 1.00 91.62 140 SER A N 1
ATOM 1074 C CA . SER A 1 140 ? -10.391 10.540 4.991 1.00 91.62 140 SER A CA 1
ATOM 1075 C C . SER A 1 140 ? -11.257 10.664 6.243 1.00 91.62 140 SER A C 1
ATOM 1077 O O . SER A 1 140 ? -11.374 9.715 7.001 1.00 91.62 140 SER A O 1
ATOM 1079 N N . GLU A 1 141 ? -11.897 11.813 6.451 1.00 92.56 141 GLU A N 1
ATOM 1080 C CA . GLU A 1 141 ? -12.820 12.034 7.563 1.00 92.56 141 GLU A CA 1
ATOM 1081 C C . GLU A 1 141 ? -14.115 11.233 7.418 1.00 92.56 141 GLU A C 1
ATOM 1083 O O . GLU A 1 141 ? -14.506 10.538 8.352 1.00 92.56 141 GLU A O 1
ATOM 1088 N N . ILE A 1 142 ? -14.743 11.277 6.238 1.00 93.69 142 ILE A N 1
ATOM 1089 C CA . ILE A 1 142 ? -15.971 10.527 5.954 1.00 93.69 142 ILE A CA 1
ATOM 1090 C C . ILE A 1 142 ? -15.725 9.023 6.136 1.00 93.69 142 ILE A C 1
ATOM 1092 O O . ILE A 1 142 ? -16.495 8.344 6.818 1.00 93.69 142 ILE A O 1
ATOM 1096 N N . LEU A 1 143 ? -14.619 8.517 5.584 1.00 94.25 143 LEU A N 1
ATOM 1097 C CA . LEU A 1 143 ? -14.254 7.105 5.676 1.00 94.25 143 LEU A CA 1
ATOM 1098 C C . LEU A 1 143 ? -13.913 6.687 7.110 1.00 94.25 143 LEU A C 1
ATOM 1100 O O . LEU A 1 143 ? -14.407 5.660 7.572 1.00 94.25 143 LEU A O 1
ATOM 1104 N N . THR A 1 144 ? -13.131 7.482 7.851 1.00 94.44 144 THR A N 1
ATOM 1105 C CA . THR A 1 144 ? -12.839 7.177 9.260 1.00 94.44 144 THR A CA 1
ATOM 1106 C C . THR A 1 144 ? -14.109 7.183 10.106 1.00 94.44 144 THR A C 1
ATOM 1108 O O . THR A 1 144 ? -14.307 6.256 10.885 1.00 94.44 144 THR A O 1
ATOM 1111 N N . ASN A 1 145 ? -15.001 8.161 9.931 1.00 94.25 145 ASN A N 1
ATOM 1112 C CA . ASN A 1 145 ? -16.261 8.216 10.676 1.00 94.25 145 ASN A CA 1
ATOM 1113 C C . ASN A 1 145 ? -17.132 6.984 10.394 1.00 94.25 145 ASN A C 1
ATOM 1115 O O . ASN A 1 145 ? -17.720 6.412 11.316 1.00 94.25 145 ASN A O 1
ATOM 1119 N N . HIS A 1 146 ? -17.174 6.533 9.137 1.00 94.88 146 HIS A N 1
ATOM 1120 C CA . HIS A 1 146 ? -17.881 5.312 8.769 1.00 94.88 146 HIS A CA 1
ATOM 1121 C C . HIS A 1 146 ? -17.257 4.065 9.416 1.00 94.88 146 HIS A C 1
ATOM 1123 O O . HIS A 1 146 ? -17.976 3.296 10.056 1.00 94.88 146 HIS A O 1
ATOM 1129 N N . LEU A 1 147 ? -15.933 3.900 9.331 1.00 94.69 147 LEU A N 1
ATOM 1130 C CA . LEU A 1 147 ? -15.213 2.789 9.962 1.00 94.69 147 LEU A CA 1
ATOM 1131 C C . LEU A 1 147 ? -15.423 2.766 11.477 1.00 94.69 147 LEU A C 1
ATOM 1133 O O . LEU A 1 147 ? -15.781 1.729 12.029 1.00 94.69 147 LEU A O 1
ATOM 1137 N N . CYS A 1 148 ? -15.273 3.908 12.150 1.00 94.69 148 CYS A N 1
ATOM 1138 C CA . CYS A 1 148 ? -15.548 4.030 13.576 1.00 94.69 148 CYS A CA 1
ATOM 1139 C C . CYS A 1 148 ? -16.983 3.598 13.895 1.00 94.69 148 CYS A C 1
ATOM 1141 O O . CYS A 1 148 ? -17.180 2.779 14.787 1.00 94.69 148 CYS A O 1
ATOM 1143 N N . SER A 1 149 ? -17.981 4.060 13.135 1.00 94.81 149 SER A N 1
ATOM 1144 C CA . SER A 1 149 ? -19.376 3.645 13.325 1.00 94.81 149 SER A CA 1
ATOM 1145 C C . SER A 1 149 ? -19.572 2.128 13.193 1.00 94.81 149 SER A C 1
ATOM 1147 O O . SER A 1 149 ? -20.306 1.541 13.985 1.00 94.81 149 SER A O 1
ATOM 1149 N N . VAL A 1 150 ? -18.925 1.467 12.228 1.00 95.06 150 VAL A N 1
ATOM 1150 C CA . VAL A 1 150 ? -18.963 -0.003 12.093 1.00 95.06 150 VAL A CA 1
ATOM 1151 C C 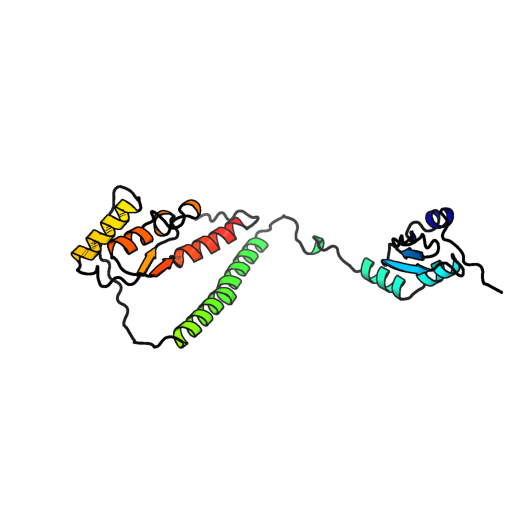. VAL A 1 150 ? -18.312 -0.679 13.299 1.00 95.06 150 VAL A C 1
ATOM 1153 O O . VAL A 1 150 ? -18.884 -1.611 13.861 1.00 95.06 150 VAL A O 1
ATOM 1156 N N . LEU A 1 151 ? -17.144 -0.200 13.727 1.00 94.94 151 LEU A N 1
ATOM 1157 C CA . LEU A 1 151 ? -16.398 -0.781 14.842 1.00 94.94 151 LEU A CA 1
ATOM 1158 C C . LEU A 1 151 ? -17.145 -0.651 16.174 1.00 94.94 151 LEU A C 1
ATOM 1160 O O . LEU A 1 151 ? -17.210 -1.627 16.916 1.00 94.94 151 LEU A O 1
ATOM 1164 N N . PHE A 1 152 ? -17.732 0.516 16.460 1.00 92.62 152 PHE A N 1
ATOM 1165 C CA . PHE A 1 152 ? -18.520 0.744 17.676 1.00 92.62 152 PHE A CA 1
ATOM 1166 C C . PHE A 1 152 ? -19.813 -0.077 17.685 1.00 92.62 152 PHE A C 1
ATOM 1168 O O . PHE A 1 152 ? -20.143 -0.658 18.709 1.00 92.62 152 PHE A O 1
ATOM 1175 N N . ARG A 1 153 ? -20.514 -0.200 16.547 1.00 95.44 153 ARG A N 1
ATOM 1176 C CA . ARG A 1 153 ? -21.738 -1.022 16.447 1.00 95.44 153 ARG A CA 1
ATOM 1177 C C . ARG A 1 153 ? -21.505 -2.518 16.682 1.00 95.44 153 ARG A C 1
ATOM 1179 O O . ARG A 1 153 ? -22.462 -3.228 16.958 1.00 95.44 153 ARG A O 1
ATOM 1186 N N . ASN A 1 154 ? -20.269 -2.992 16.527 1.00 94.25 154 ASN A N 1
ATOM 1187 C CA . ASN A 1 154 ? -19.895 -4.399 16.686 1.00 94.25 154 ASN A CA 1
ATOM 1188 C C . ASN A 1 154 ? -19.017 -4.651 17.930 1.00 94.25 154 ASN A C 1
ATOM 1190 O O . ASN A 1 154 ? -18.451 -5.736 18.056 1.00 94.25 154 ASN A O 1
ATOM 1194 N N . ASP A 1 155 ? -18.842 -3.658 18.811 1.00 93.88 155 ASP A N 1
ATOM 1195 C CA . ASP A 1 155 ? -17.982 -3.744 20.003 1.00 93.88 155 ASP A CA 1
ATOM 1196 C C . ASP A 1 155 ? -16.525 -4.167 19.693 1.00 93.88 155 ASP A C 1
ATOM 1198 O O . ASP A 1 155 ? -15.880 -4.934 20.421 1.00 93.88 155 ASP A O 1
ATOM 1202 N N . LEU A 1 156 ? -15.985 -3.679 18.567 1.00 93.19 156 LEU A N 1
ATOM 1203 C CA . LEU A 1 156 ? -14.649 -4.028 18.059 1.00 93.19 156 LEU A CA 1
ATOM 1204 C C . LEU A 1 156 ? -13.589 -2.947 18.277 1.00 93.19 156 LEU A C 1
ATOM 1206 O O . LEU A 1 156 ? -12.411 -3.206 18.036 1.00 93.19 156 LEU A O 1
ATOM 1210 N N . ASN A 1 157 ? -13.954 -1.756 18.753 1.00 89.62 157 ASN A N 1
ATOM 1211 C CA . ASN A 1 157 ? -13.035 -0.624 18.943 1.00 89.62 157 ASN A CA 1
ATOM 1212 C C . ASN A 1 157 ? -11.784 -0.991 19.768 1.00 89.62 157 ASN A C 1
ATOM 1214 O O . ASN A 1 157 ? -10.674 -0.583 19.436 1.00 89.62 157 ASN A O 1
ATOM 1218 N N . ASN A 1 158 ? -11.931 -1.845 20.784 1.00 90.56 158 ASN A N 1
ATOM 1219 C CA . ASN A 1 158 ? -10.818 -2.285 21.633 1.00 90.56 158 ASN A CA 1
ATOM 1220 C C . ASN A 1 158 ? -10.084 -3.535 21.109 1.00 90.56 158 ASN A C 1
ATOM 1222 O O . ASN A 1 158 ? -9.173 -4.034 21.770 1.00 90.56 158 ASN A O 1
ATOM 1226 N N . LYS A 1 159 ? -10.455 -4.054 19.934 1.00 92.00 159 LYS A N 1
ATOM 1227 C CA . LYS A 1 159 ? -9.900 -5.289 19.351 1.00 92.00 159 LYS A CA 1
ATOM 1228 C C . LYS A 1 159 ? -9.175 -5.071 18.022 1.00 92.00 159 LYS A C 1
ATOM 1230 O O . LYS A 1 159 ? -8.568 -6.005 17.509 1.00 92.00 159 LYS A O 1
ATOM 1235 N N . VAL A 1 160 ? -9.207 -3.859 17.468 1.00 92.75 160 VAL A N 1
ATOM 1236 C CA . VAL A 1 160 ? -8.477 -3.537 16.236 1.00 92.75 160 VAL A CA 1
ATOM 1237 C C . VAL A 1 160 ? -6.971 -3.538 16.499 1.00 92.75 160 VAL A C 1
ATOM 1239 O O . VAL A 1 160 ? -6.488 -2.842 17.390 1.00 92.75 160 VAL A O 1
ATOM 1242 N N . VAL A 1 161 ? -6.238 -4.312 15.698 1.00 92.69 161 VAL A N 1
ATOM 1243 C CA . VAL A 1 161 ? -4.768 -4.427 15.754 1.00 92.69 161 VAL A CA 1
ATOM 1244 C C . VAL A 1 161 ? -4.076 -3.814 14.537 1.00 92.69 161 VAL A C 1
ATOM 1246 O O . VAL A 1 161 ? -2.915 -3.425 14.613 1.00 92.69 161 VAL A O 1
ATOM 1249 N N . GLY A 1 162 ? -4.785 -3.682 13.417 1.00 92.62 162 GLY A N 1
ATOM 1250 C CA . GLY A 1 162 ? -4.222 -3.136 12.194 1.00 92.62 162 GLY A CA 1
ATOM 1251 C C . GLY A 1 162 ? -5.280 -2.711 11.188 1.00 92.62 162 GLY A C 1
ATOM 1252 O O . GLY A 1 162 ? -6.450 -3.078 11.292 1.00 92.62 162 GLY A O 1
ATOM 1253 N N . PHE A 1 163 ? -4.839 -1.918 10.223 1.00 93.44 163 PHE A N 1
ATOM 1254 C CA . PHE A 1 163 ? -5.620 -1.410 9.109 1.00 93.44 163 PHE A CA 1
ATOM 1255 C C . PHE A 1 163 ? -4.893 -1.753 7.809 1.00 93.44 163 PHE A C 1
ATOM 1257 O O . PHE A 1 163 ? -3.723 -1.404 7.645 1.00 93.44 163 PHE A O 1
ATOM 1264 N N . CYS A 1 164 ? -5.594 -2.432 6.901 1.00 92.56 164 CYS A N 1
ATOM 1265 C CA . CYS A 1 164 ? -5.104 -2.738 5.564 1.00 92.56 164 CYS A CA 1
ATOM 1266 C C . CYS A 1 164 ? -5.918 -1.958 4.532 1.00 92.56 164 CYS A C 1
ATOM 1268 O O . CYS A 1 164 ? -7.148 -1.966 4.582 1.00 92.56 164 CYS A O 1
ATOM 1270 N N . GLY A 1 165 ? -5.233 -1.287 3.612 1.00 89.31 165 GLY A N 1
ATOM 1271 C CA . GLY A 1 165 ? -5.850 -0.511 2.541 1.00 89.31 165 GLY A CA 1
ATOM 1272 C C . GLY A 1 165 ? -4.946 -0.448 1.318 1.00 89.31 165 GLY A C 1
ATOM 1273 O O . GLY A 1 165 ? -3.756 -0.757 1.390 1.00 89.31 165 GLY A O 1
ATOM 1274 N N . ASP A 1 166 ? -5.501 -0.061 0.175 1.00 87.75 166 ASP A N 1
ATOM 1275 C CA . ASP A 1 166 ? -4.695 0.233 -1.008 1.00 87.75 166 ASP A CA 1
ATOM 1276 C C . ASP A 1 166 ? -3.803 1.473 -0.806 1.00 87.75 166 ASP A C 1
ATOM 1278 O O . ASP A 1 166 ? -3.863 2.166 0.216 1.00 87.75 166 ASP A O 1
ATOM 1282 N N . ASN A 1 167 ? -2.959 1.766 -1.796 1.00 81.00 167 ASN A N 1
ATOM 1283 C CA . ASN A 1 167 ? -2.060 2.918 -1.751 1.00 81.00 167 ASN A CA 1
ATOM 1284 C C . ASN A 1 167 ? -2.760 4.240 -2.124 1.00 81.00 167 ASN A C 1
ATOM 1286 O O . ASN A 1 167 ? -2.105 5.214 -2.501 1.00 81.00 167 ASN A O 1
ATOM 1290 N N . CYS A 1 168 ? -4.094 4.310 -2.051 1.00 84.31 168 CYS A N 1
ATOM 1291 C CA . CYS A 1 168 ? -4.779 5.572 -2.266 1.00 84.31 168 CYS A CA 1
ATOM 1292 C C . CYS A 1 168 ? -4.296 6.594 -1.226 1.00 84.31 168 CYS A C 1
ATOM 1294 O O . CYS A 1 168 ? -4.264 6.332 -0.020 1.00 84.31 168 CYS A O 1
ATOM 1296 N N . ASN A 1 169 ? -3.972 7.810 -1.681 1.00 86.88 169 ASN A N 1
ATOM 1297 C CA . ASN A 1 169 ? -3.505 8.909 -0.826 1.00 86.88 169 ASN A CA 1
ATOM 1298 C C . ASN A 1 169 ? -4.472 9.238 0.327 1.00 86.88 169 ASN A C 1
ATOM 1300 O O . ASN A 1 169 ? -4.095 9.926 1.280 1.00 86.88 169 ASN A O 1
ATOM 1304 N N . THR A 1 170 ? -5.730 8.813 0.235 1.00 89.50 170 THR A N 1
ATOM 1305 C CA . THR A 1 170 ? -6.719 8.936 1.306 1.00 89.50 170 THR A CA 1
ATOM 1306 C C . THR A 1 170 ? -6.436 7.979 2.469 1.00 89.50 170 THR A C 1
ATOM 1308 O O . THR A 1 170 ? -6.601 8.386 3.619 1.00 89.50 170 THR A O 1
ATOM 1311 N N . ASN A 1 171 ? -5.950 6.762 2.201 1.00 90.12 171 ASN A N 1
ATOM 1312 C CA . ASN A 1 171 ? -5.752 5.707 3.197 1.00 90.12 171 ASN A CA 1
ATOM 1313 C C . ASN A 1 171 ? -4.517 5.938 4.073 1.00 90.12 171 ASN A C 1
ATOM 1315 O O . ASN A 1 171 ? -4.650 6.036 5.294 1.00 90.12 171 ASN A O 1
ATOM 1319 N N . PHE A 1 172 ? -3.344 6.116 3.457 1.00 88.69 172 PHE A N 1
ATOM 1320 C CA . PHE A 1 172 ? -2.063 6.275 4.170 1.00 88.69 172 PHE A CA 1
ATOM 1321 C C . PHE A 1 172 ? -1.429 7.666 4.027 1.00 88.69 172 PHE A C 1
ATOM 1323 O O . PHE A 1 172 ? -0.512 8.015 4.767 1.00 88.69 172 PHE A O 1
ATOM 1330 N N . GLY A 1 173 ? -1.973 8.514 3.151 1.00 84.31 173 GLY A N 1
ATOM 1331 C CA . GLY A 1 173 ? -1.405 9.829 2.861 1.00 84.31 173 GLY A CA 1
ATOM 1332 C C . GLY A 1 173 ? -0.360 9.770 1.750 1.00 84.31 173 GLY A C 1
ATOM 1333 O O . GLY A 1 173 ? 0.435 8.845 1.671 1.00 84.31 173 GLY A O 1
ATOM 1334 N N . GLY A 1 174 ? -0.348 10.790 0.894 1.00 76.75 174 GLY A N 1
ATOM 1335 C CA . GLY A 1 174 ? 0.728 10.968 -0.081 1.00 76.75 174 GLY A CA 1
ATOM 1336 C C . GLY A 1 174 ? 1.944 11.659 0.532 1.00 76.75 174 GLY A C 1
ATOM 1337 O O . GLY A 1 174 ? 1.834 12.306 1.576 1.00 76.75 174 GLY A O 1
ATOM 1338 N N . VAL A 1 175 ? 3.075 11.628 -0.179 1.00 65.69 175 VAL A N 1
ATOM 1339 C CA . VAL A 1 175 ? 4.338 12.307 0.194 1.00 65.69 175 VAL A CA 1
ATOM 1340 C C . VAL A 1 175 ? 4.105 13.762 0.635 1.00 65.69 175 VAL A C 1
ATOM 1342 O O . VAL A 1 175 ? 4.645 14.218 1.638 1.00 65.69 175 VAL A O 1
ATOM 1345 N N . LYS A 1 176 ? 3.209 14.480 -0.056 1.00 61.28 176 LYS A N 1
ATOM 1346 C CA . LYS A 1 176 ? 2.863 15.886 0.224 1.00 61.28 176 LYS A CA 1
ATOM 1347 C C . LYS A 1 176 ? 2.027 16.108 1.495 1.00 61.28 176 LYS A C 1
ATOM 1349 O O . LYS A 1 176 ? 1.848 17.250 1.901 1.00 61.28 176 LYS A O 1
ATOM 1354 N N . ARG A 1 177 ? 1.463 15.057 2.098 1.00 61.84 177 ARG A N 1
ATOM 1355 C CA . ARG A 1 177 ? 0.568 15.147 3.269 1.00 61.84 177 ARG A CA 1
ATOM 1356 C C . ARG A 1 177 ? 1.282 14.875 4.597 1.00 61.84 177 ARG A C 1
ATOM 1358 O O . ARG A 1 177 ? 0.620 14.896 5.629 1.00 61.84 177 ARG A O 1
ATOM 1365 N N . ALA A 1 178 ? 2.599 14.633 4.581 1.00 64.69 178 ALA A N 1
ATOM 1366 C CA . ALA A 1 178 ? 3.433 14.426 5.773 1.00 64.69 178 ALA A CA 1
ATOM 1367 C C . ALA A 1 178 ? 2.856 13.399 6.778 1.00 64.69 178 ALA A C 1
ATOM 1369 O O . ALA A 1 178 ? 2.998 13.551 7.988 1.00 64.69 178 ALA A O 1
ATOM 1370 N N . GLY A 1 179 ? 2.140 12.380 6.286 1.00 69.06 179 GLY A N 1
ATOM 1371 C CA . GLY A 1 179 ? 1.494 11.363 7.128 1.00 69.06 179 GLY A CA 1
ATOM 1372 C C . GLY A 1 179 ? 0.281 11.849 7.937 1.00 69.06 179 GLY A C 1
ATOM 1373 O O . GLY A 1 179 ? -0.229 11.101 8.767 1.00 69.06 179 GLY A O 1
ATOM 1374 N N . GLN A 1 180 ? -0.208 13.067 7.691 1.00 71.75 180 GLN A N 1
ATOM 1375 C CA . GLN A 1 180 ? -1.345 13.683 8.377 1.00 71.75 180 GLN A CA 1
ATOM 1376 C C . GLN A 1 180 ? -2.602 13.677 7.483 1.00 71.75 180 GLN A C 1
ATOM 1378 O O . GLN A 1 180 ? -2.517 13.647 6.254 1.00 71.75 180 GLN A O 1
ATOM 1383 N N . LYS A 1 181 ? -3.797 13.736 8.091 1.00 85.12 181 LYS A N 1
ATOM 1384 C CA . LYS A 1 181 ? -5.108 13.800 7.393 1.00 85.12 181 LYS A CA 1
ATOM 1385 C C . LYS A 1 181 ? -5.431 12.608 6.468 1.00 85.12 181 LYS A C 1
ATOM 1387 O O . LYS A 1 181 ? -6.130 12.777 5.467 1.00 85.12 181 LYS A O 1
ATOM 1392 N N . ASN A 1 182 ? -4.982 11.406 6.805 1.00 91.75 182 ASN A N 1
ATOM 1393 C CA . ASN A 1 182 ? -5.357 10.158 6.129 1.00 91.75 182 ASN A CA 1
ATOM 1394 C C . ASN A 1 182 ? -6.215 9.264 7.045 1.00 91.75 182 ASN A C 1
ATOM 1396 O O . ASN A 1 182 ? -6.342 9.549 8.239 1.00 91.75 182 ASN A O 1
ATOM 1400 N N . VAL A 1 183 ? -6.836 8.225 6.479 1.00 93.94 183 VAL A N 1
ATOM 1401 C CA . VAL A 1 183 ? -7.733 7.318 7.216 1.00 93.94 183 VAL A CA 1
ATOM 1402 C C . VAL A 1 183 ? -6.988 6.621 8.343 1.00 93.94 183 VAL A C 1
ATOM 1404 O O . VAL A 1 183 ? -7.485 6.613 9.465 1.00 93.94 183 VAL A O 1
ATOM 1407 N N . PHE A 1 184 ? -5.789 6.097 8.077 1.00 93.88 184 PHE A N 1
ATOM 1408 C CA . PHE A 1 184 ? -4.994 5.377 9.070 1.00 93.88 184 PHE A CA 1
ATOM 1409 C C . PHE A 1 184 ? -4.680 6.237 10.302 1.00 93.88 184 PHE A C 1
ATOM 1411 O O . PHE A 1 184 ? -4.946 5.836 11.432 1.00 93.88 184 PHE A O 1
ATOM 1418 N N . HIS A 1 185 ? -4.171 7.449 10.090 1.00 92.31 185 HIS A N 1
ATOM 1419 C CA . HIS A 1 185 ? -3.804 8.384 11.147 1.00 92.31 185 HIS A CA 1
ATOM 1420 C C . HIS A 1 185 ? -5.029 8.835 11.946 1.00 92.31 185 HIS A C 1
ATOM 1422 O O . HIS A 1 185 ? -5.000 8.853 13.175 1.00 92.31 185 HIS A O 1
ATOM 1428 N N . ARG A 1 186 ? -6.133 9.167 11.263 1.00 93.62 186 ARG A N 1
ATOM 1429 C CA . ARG A 1 186 ? -7.385 9.541 11.934 1.00 93.62 186 ARG A CA 1
ATOM 1430 C C . ARG A 1 186 ? -7.949 8.374 12.743 1.00 93.62 186 ARG A C 1
ATOM 1432 O O . ARG A 1 186 ? -8.319 8.579 13.890 1.00 93.62 186 ARG A O 1
ATOM 1439 N N . LEU A 1 187 ? -7.948 7.161 12.188 1.00 94.38 187 LEU A N 1
ATOM 1440 C CA . LEU A 1 187 ? -8.418 5.954 12.866 1.00 94.38 187 LEU A CA 1
ATOM 1441 C C . LEU A 1 187 ? -7.556 5.623 14.094 1.00 94.38 187 LEU A C 1
ATOM 1443 O O . LEU A 1 187 ? -8.109 5.353 15.156 1.00 94.38 187 LEU A O 1
ATOM 1447 N N . LYS A 1 188 ? -6.222 5.714 13.982 1.00 93.06 188 LYS A N 1
ATOM 1448 C CA . LYS A 1 188 ? -5.284 5.552 15.109 1.00 93.06 188 LYS A CA 1
ATOM 1449 C C . LYS A 1 188 ? -5.634 6.509 16.255 1.00 93.06 188 LYS A C 1
ATOM 1451 O O . LYS A 1 188 ? -5.753 6.079 17.400 1.00 93.06 188 LYS A O 1
ATOM 1456 N N . ASN A 1 189 ? -5.885 7.780 15.935 1.00 93.12 189 ASN A N 1
ATOM 1457 C CA . ASN A 1 189 ? -6.266 8.789 16.927 1.00 93.12 189 ASN A CA 1
ATOM 1458 C C . ASN A 1 189 ? -7.661 8.526 17.520 1.00 93.12 189 ASN A C 1
ATOM 1460 O O . ASN A 1 189 ? -7.828 8.626 18.731 1.00 93.12 189 ASN A O 1
ATOM 1464 N N . SER A 1 190 ? -8.647 8.149 16.700 1.00 92.81 190 SER A N 1
ATOM 1465 C CA . SER A 1 190 ? -10.012 7.842 17.154 1.00 92.81 190 SER A CA 1
ATOM 1466 C C . SER A 1 190 ? -10.085 6.615 18.064 1.00 92.81 190 SER A C 1
ATOM 1468 O O . SER A 1 190 ? -10.931 6.570 18.953 1.00 92.81 190 SER A O 1
ATOM 1470 N N . LEU A 1 191 ? -9.216 5.623 17.856 1.00 92.19 191 LEU A N 1
ATOM 1471 C CA . LEU A 1 191 ? -9.124 4.440 18.714 1.00 92.19 191 LEU A CA 1
ATOM 1472 C C . LEU A 1 191 ? -8.266 4.677 19.968 1.00 92.19 191 LEU A C 1
ATOM 1474 O O . LEU A 1 191 ? -8.295 3.851 20.877 1.00 92.19 191 LEU A O 1
ATOM 1478 N N . GLY A 1 192 ? -7.488 5.767 20.016 1.00 90.75 192 GLY A N 1
ATOM 1479 C CA . GLY A 1 192 ? -6.629 6.111 21.153 1.00 90.75 192 GLY A CA 1
ATOM 1480 C C . GLY A 1 192 ? -5.533 5.08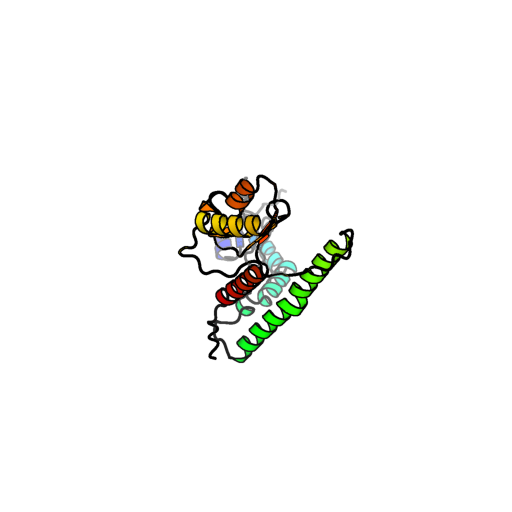1 21.446 1.00 90.75 192 GLY A C 1
ATOM 1481 O O . GLY A 1 192 ? -5.075 4.976 22.581 1.00 90.75 192 GLY A O 1
ATOM 1482 N N . ARG A 1 193 ? -5.132 4.287 20.448 1.00 89.56 193 ARG A N 1
ATOM 1483 C CA . ARG A 1 193 ? -4.184 3.177 20.607 1.00 89.56 193 ARG A CA 1
ATOM 1484 C C . ARG A 1 193 ? -3.301 3.016 19.387 1.00 89.56 193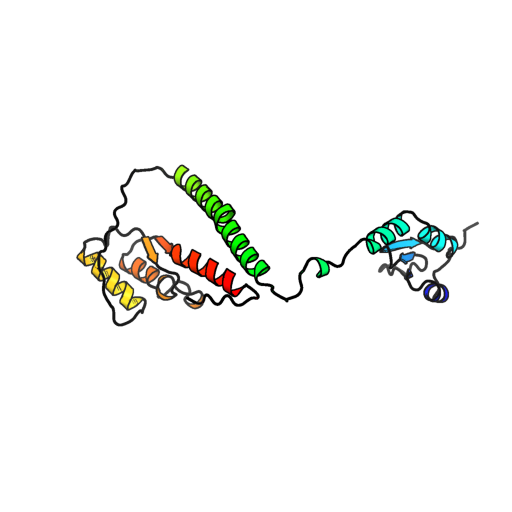 ARG A C 1
ATOM 1486 O O . ARG A 1 193 ? -3.614 3.484 18.295 1.00 89.56 193 ARG A O 1
ATOM 1493 N N . GLU A 1 194 ? -2.217 2.281 19.567 1.00 91.25 194 GLU A N 1
ATOM 1494 C CA . GLU A 1 194 ? -1.374 1.877 18.458 1.00 91.25 194 GLU A CA 1
ATOM 1495 C C . GLU A 1 194 ? -2.010 0.739 17.646 1.00 91.25 194 GLU A C 1
ATOM 1497 O O . GLU A 1 194 ? -2.556 -0.217 18.205 1.00 91.25 194 GLU A O 1
ATOM 1502 N N . ILE A 1 195 ? -1.964 0.892 16.320 1.00 92.81 195 ILE A N 1
ATOM 1503 C CA . ILE A 1 195 ? -2.409 -0.075 15.314 1.00 92.81 195 ILE A CA 1
ATOM 1504 C C . ILE A 1 195 ? -1.398 -0.093 14.164 1.00 92.81 195 ILE A C 1
ATOM 1506 O O . ILE A 1 195 ? -0.770 0.931 13.874 1.00 92.81 195 ILE A O 1
ATOM 1510 N N . ASN A 1 196 ? -1.274 -1.228 13.481 1.00 91.12 196 ASN A N 1
ATOM 1511 C CA . ASN A 1 196 ? -0.349 -1.387 12.358 1.00 91.12 196 ASN A CA 1
ATOM 1512 C C . ASN A 1 196 ? -1.007 -0.960 11.041 1.00 91.12 196 ASN A C 1
ATOM 1514 O O . ASN A 1 196 ? -2.146 -1.329 10.763 1.00 91.12 196 ASN A O 1
ATOM 1518 N N . GLY A 1 197 ? -0.290 -0.197 10.218 1.00 89.00 197 GLY A N 1
ATOM 1519 C CA . GLY A 1 197 ? -0.716 0.145 8.861 1.00 89.00 197 GLY A CA 1
ATOM 1520 C C . GLY A 1 197 ? -0.090 -0.818 7.858 1.00 89.00 197 GLY A C 1
ATOM 1521 O O . GLY A 1 197 ? 1.131 -0.935 7.826 1.00 89.00 197 GLY A O 1
ATOM 1522 N N . ILE A 1 198 ? -0.908 -1.509 7.066 1.00 87.44 198 ILE A N 1
ATOM 1523 C CA . ILE A 1 198 ? -0.455 -2.525 6.106 1.00 87.44 198 ILE A CA 1
ATOM 1524 C C . ILE A 1 198 ? -0.942 -2.135 4.707 1.00 87.44 198 ILE A C 1
ATOM 1526 O O . ILE A 1 198 ? -2.127 -1.879 4.501 1.00 87.44 198 ILE A O 1
ATOM 1530 N N . GLY A 1 199 ? -0.031 -2.077 3.738 1.00 84.31 199 GLY A N 1
ATOM 1531 C CA . GLY A 1 199 ? -0.393 -1.818 2.346 1.00 84.31 199 GLY A CA 1
ATOM 1532 C C . GLY A 1 199 ? -1.053 -3.031 1.687 1.00 84.31 199 GLY A C 1
ATOM 1533 O O . GLY A 1 199 ? -0.752 -4.179 2.012 1.00 84.31 199 GLY A O 1
ATOM 1534 N N . CYS A 1 200 ? -1.937 -2.787 0.723 1.00 85.38 200 CYS A N 1
ATOM 1535 C CA . CYS A 1 200 ? -2.565 -3.848 -0.055 1.00 85.38 200 CYS A CA 1
ATOM 1536 C C . CYS A 1 200 ? -1.542 -4.536 -0.972 1.00 85.38 200 CYS A C 1
ATOM 1538 O O . CYS A 1 200 ? -1.092 -3.952 -1.961 1.00 85.38 200 CYS A O 1
ATOM 1540 N N . GLY A 1 201 ? -1.232 -5.805 -0.688 1.00 78.56 201 GLY A N 1
ATOM 1541 C CA . GLY A 1 201 ? -0.323 -6.613 -1.507 1.00 78.56 201 GLY A CA 1
ATOM 1542 C C . GLY A 1 201 ? -0.778 -6.749 -2.964 1.00 78.56 201 GLY A C 1
ATOM 1543 O O . GLY A 1 201 ? 0.037 -6.633 -3.873 1.00 78.56 201 GLY A O 1
ATOM 1544 N N . ALA A 1 202 ? -2.086 -6.889 -3.208 1.00 77.38 202 ALA A N 1
ATOM 1545 C CA . ALA A 1 202 ? -2.624 -6.966 -4.568 1.00 77.38 202 ALA A CA 1
ATOM 1546 C C . ALA A 1 202 ? -2.351 -5.685 -5.373 1.00 77.38 202 ALA A C 1
ATOM 1548 O O . ALA A 1 202 ? -2.013 -5.751 -6.552 1.00 77.38 202 ALA A O 1
ATOM 1549 N N . HIS A 1 203 ? -2.434 -4.519 -4.727 1.00 75.25 203 HIS A N 1
ATOM 1550 C CA . HIS A 1 203 ? -2.143 -3.245 -5.377 1.00 75.25 203 HIS A CA 1
ATOM 1551 C C . HIS A 1 203 ? -0.645 -3.074 -5.669 1.00 75.25 203 HIS A C 1
ATOM 1553 O O . HIS A 1 203 ? -0.280 -2.536 -6.709 1.00 75.25 203 HIS A O 1
ATOM 1559 N N . ILE A 1 204 ? 0.231 -3.571 -4.788 1.00 77.25 204 ILE A N 1
ATOM 1560 C CA . ILE A 1 204 ? 1.682 -3.584 -5.029 1.00 77.25 204 ILE A CA 1
ATOM 1561 C C . ILE A 1 204 ? 2.009 -4.428 -6.267 1.00 77.25 204 ILE A C 1
ATOM 1563 O O . ILE A 1 204 ? 2.733 -3.964 -7.146 1.00 77.25 204 ILE A O 1
ATOM 1567 N N . VAL A 1 205 ? 1.432 -5.630 -6.366 1.00 75.56 205 VAL A N 1
ATOM 1568 C CA . VAL A 1 205 ? 1.614 -6.509 -7.532 1.00 75.56 205 VAL A CA 1
ATOM 1569 C C . VAL A 1 205 ? 1.075 -5.849 -8.801 1.00 75.56 205 VAL A C 1
ATOM 1571 O O . VAL A 1 205 ? 1.778 -5.813 -9.807 1.00 75.56 205 VAL A O 1
ATOM 1574 N N . HIS A 1 206 ? -0.124 -5.264 -8.750 1.00 77.31 206 HIS A N 1
ATOM 1575 C CA . HIS A 1 206 ? -0.705 -4.546 -9.885 1.00 77.31 206 HIS A CA 1
ATOM 1576 C C . HIS A 1 206 ? 0.196 -3.403 -10.373 1.00 77.31 206 HIS A C 1
ATOM 1578 O O . HIS A 1 206 ? 0.493 -3.333 -11.561 1.00 77.31 206 HIS A O 1
ATOM 1584 N N . ASN A 1 207 ? 0.692 -2.556 -9.466 1.00 74.44 207 ASN A N 1
ATOM 1585 C CA . ASN A 1 207 ? 1.581 -1.450 -9.830 1.00 74.44 207 ASN A CA 1
ATOM 1586 C C . ASN A 1 207 ? 2.914 -1.940 -10.401 1.00 74.44 207 ASN A C 1
ATOM 1588 O O . ASN A 1 207 ? 3.451 -1.310 -11.309 1.00 74.44 207 ASN A O 1
ATOM 1592 N N . CYS A 1 208 ? 3.450 -3.048 -9.881 1.00 73.75 208 CYS A N 1
ATOM 1593 C CA . CYS A 1 208 ? 4.657 -3.668 -10.417 1.00 73.75 208 CYS A CA 1
ATOM 1594 C C . CYS A 1 208 ? 4.440 -4.099 -11.870 1.00 73.75 208 CYS A C 1
ATOM 1596 O O . CYS A 1 208 ? 5.195 -3.680 -12.742 1.00 73.75 208 CYS A O 1
ATOM 1598 N N . VAL A 1 209 ? 3.359 -4.839 -12.135 1.00 74.50 209 VAL A N 1
ATOM 1599 C CA . VAL A 1 209 ? 2.998 -5.285 -13.486 1.00 74.50 209 VAL A CA 1
ATOM 1600 C C . VAL A 1 209 ? 2.762 -4.092 -14.413 1.00 74.50 209 VAL A C 1
ATOM 1602 O O . VAL A 1 209 ? 3.337 -4.055 -15.496 1.00 74.50 209 VAL A O 1
ATOM 1605 N N . GLN A 1 210 ? 1.986 -3.093 -13.980 1.00 74.12 210 GLN A N 1
ATOM 1606 C CA . GLN A 1 210 ? 1.711 -1.897 -14.779 1.00 74.12 210 GLN A CA 1
ATOM 1607 C C . GLN A 1 210 ? 2.999 -1.141 -15.122 1.00 74.12 210 GLN A C 1
ATOM 1609 O O . GLN A 1 210 ? 3.231 -0.831 -16.281 1.00 74.12 210 GLN A O 1
ATOM 1614 N N . THR A 1 211 ? 3.882 -0.921 -14.143 1.00 73.00 211 THR A N 1
ATOM 1615 C CA . THR A 1 211 ? 5.166 -0.237 -14.374 1.00 73.00 211 THR A CA 1
ATOM 1616 C C . THR A 1 211 ? 6.042 -1.010 -15.356 1.00 73.00 211 THR A C 1
ATOM 1618 O O . THR A 1 211 ? 6.703 -0.407 -16.201 1.00 73.00 211 THR A O 1
ATOM 1621 N N . THR A 1 212 ? 6.062 -2.343 -15.259 1.00 68.38 212 THR A N 1
ATOM 1622 C CA . THR A 1 212 ? 6.772 -3.192 -16.218 1.00 68.38 212 THR A CA 1
ATOM 1623 C C . THR A 1 212 ? 6.203 -3.025 -17.619 1.00 68.38 212 THR A C 1
ATOM 1625 O O . THR A 1 212 ? 6.986 -2.798 -18.535 1.00 68.38 212 THR A O 1
ATOM 1628 N N . VAL A 1 213 ? 4.877 -3.077 -17.779 1.00 68.69 213 VAL A N 1
ATOM 1629 C CA . VAL A 1 213 ? 4.201 -2.879 -19.071 1.00 68.69 213 VAL A CA 1
ATOM 1630 C C . VAL A 1 213 ? 4.487 -1.488 -19.642 1.00 68.69 213 VAL A C 1
ATOM 1632 O O . VAL A 1 213 ? 4.921 -1.393 -20.784 1.00 68.69 213 VAL A O 1
ATOM 1635 N N . ASP A 1 214 ? 4.360 -0.429 -18.843 1.00 67.19 214 ASP A N 1
ATOM 1636 C CA . ASP A 1 214 ? 4.624 0.958 -19.263 1.00 67.19 214 ASP A CA 1
ATOM 1637 C C . ASP A 1 214 ? 6.095 1.196 -19.651 1.00 67.19 214 ASP A C 1
ATOM 1639 O O . ASP A 1 214 ? 6.413 2.115 -20.405 1.00 67.19 214 ASP A O 1
ATOM 1643 N N . SER A 1 215 ? 7.014 0.379 -19.124 1.00 72.50 215 SER A N 1
ATOM 1644 C CA . SER A 1 215 ? 8.446 0.445 -19.443 1.00 72.50 215 SER A CA 1
ATOM 1645 C C . SER A 1 215 ? 8.806 -0.290 -20.735 1.00 72.50 215 SER A C 1
ATOM 1647 O O . SER A 1 215 ? 9.950 -0.198 -21.193 1.00 72.50 215 SER A O 1
ATOM 1649 N N . LEU A 1 216 ? 7.872 -1.039 -21.325 1.00 65.12 216 LEU A N 1
ATOM 1650 C CA . LEU A 1 216 ? 8.097 -1.688 -22.607 1.00 65.12 216 LEU A CA 1
ATOM 1651 C C . LEU A 1 216 ? 8.073 -0.630 -23.708 1.00 65.12 216 LEU A C 1
ATOM 1653 O O . LEU A 1 216 ? 7.167 0.187 -23.814 1.00 65.12 216 LEU A O 1
ATOM 1657 N N . SER A 1 217 ? 9.069 -0.671 -24.590 1.00 65.44 217 SER A N 1
ATOM 1658 C CA . SER A 1 217 ? 9.152 0.201 -25.770 1.00 65.44 217 SER A CA 1
ATOM 1659 C C . SER A 1 217 ? 8.140 -0.158 -26.866 1.00 65.44 217 SER A C 1
ATOM 1661 O O . SER A 1 217 ? 8.285 0.265 -28.014 1.00 65.44 217 SER A O 1
ATOM 1663 N N . ILE A 1 218 ? 7.158 -0.993 -26.531 1.00 60.16 218 ILE A N 1
ATOM 1664 C CA . ILE A 1 218 ? 6.212 -1.603 -27.446 1.00 60.16 218 ILE A CA 1
ATOM 1665 C C . ILE A 1 218 ? 4.853 -1.578 -26.761 1.00 60.16 218 ILE A C 1
ATOM 1667 O O . ILE A 1 218 ? 4.726 -2.056 -25.636 1.00 60.16 218 ILE A O 1
ATOM 1671 N N . ASP A 1 219 ? 3.865 -1.017 -27.446 1.00 52.75 219 ASP A N 1
ATOM 1672 C CA . ASP A 1 219 ? 2.496 -0.929 -26.952 1.00 52.75 219 ASP A CA 1
ATOM 1673 C C . ASP A 1 219 ? 1.854 -2.326 -26.967 1.00 52.75 219 ASP A C 1
ATOM 1675 O O . ASP A 1 219 ? 1.853 -3.004 -28.002 1.00 52.75 219 ASP A O 1
ATOM 1679 N N . ILE A 1 220 ? 1.371 -2.794 -25.814 1.00 51.53 220 ILE A N 1
ATOM 1680 C CA . ILE A 1 220 ? 0.696 -4.090 -25.683 1.00 51.53 220 ILE A CA 1
ATOM 1681 C C . ILE A 1 220 ? -0.809 -3.831 -25.672 1.00 51.53 220 ILE A C 1
ATOM 1683 O O . ILE A 1 220 ? -1.433 -3.720 -24.619 1.00 51.53 220 ILE A O 1
ATOM 1687 N N . GLU A 1 221 ? -1.410 -3.773 -26.857 1.00 49.69 221 GLU A N 1
ATOM 1688 C CA . GLU A 1 221 ? -2.866 -3.793 -26.984 1.00 49.69 221 GLU A CA 1
ATOM 1689 C C . GLU A 1 221 ? -3.369 -5.241 -26.895 1.00 49.69 221 GLU A C 1
ATOM 1691 O O . GLU A 1 221 ? -3.233 -6.039 -27.826 1.00 49.69 221 GLU A O 1
ATOM 1696 N N . ALA A 1 222 ? -3.951 -5.599 -25.749 1.00 45.03 222 ALA A N 1
ATOM 1697 C CA . ALA A 1 222 ? -4.717 -6.830 -25.605 1.00 45.03 222 ALA A CA 1
ATOM 1698 C C . ALA A 1 222 ? -6.137 -6.597 -26.141 1.00 45.03 222 ALA A C 1
ATOM 1700 O O . ALA A 1 222 ? -7.007 -6.082 -25.437 1.00 45.03 222 ALA A O 1
ATOM 1701 N N . TYR A 1 223 ? -6.361 -6.961 -27.403 1.00 32.19 223 TYR A N 1
ATOM 1702 C CA . TYR A 1 223 ? -7.703 -7.051 -27.971 1.00 32.19 223 TYR A CA 1
ATOM 1703 C C . TYR A 1 223 ? -8.420 -8.252 -27.338 1.00 32.19 223 TYR A C 1
ATOM 1705 O O . TYR A 1 223 ? -7.993 -9.393 -27.531 1.00 32.19 223 TYR A O 1
ATOM 1713 N N . TRP A 1 224 ? -9.463 -7.977 -26.552 1.00 34.34 224 TRP A N 1
ATOM 1714 C CA . TRP A 1 224 ? -10.424 -8.978 -26.078 1.00 34.34 224 TRP A CA 1
ATOM 1715 C C . TRP A 1 224 ? -11.493 -9.238 -27.137 1.00 34.34 224 TRP A C 1
ATOM 1717 O O . TRP A 1 224 ? -11.958 -8.249 -27.751 1.00 34.34 224 TRP A O 1
#

Foldseek 3Di:
DDQAFDFQDVVVCVVVVQKDQDDDVPDRPRQWIAGNQQRDIDGCGHPNVVRVVCVCVDPSSVVSNVVVVPDDDPVVVDDDPDDDPVVVVVVVVVVVCCCVVPVVVVVVVVVVVVVVVDPDPPDPDDDDDQDDDDFDDLFLVSVLVVVVVSCVVVVNLQPAAADEDEPPCQAQHDPVQVRPRHNRVSNCVVSVHDHYYHHDPVNVVVVVVVVVQVPDPDHDDDDD

Secondary structure (DSSP, 8-state):
-PPPPP---HHHHHHTTTEEE---SSS--TTEEEETTT--EEE-TTTTHHHHHHHHHSHHHHHHHHHHHH---GGGSSPPS---HHHHHHHHHHHHHHIIIIIHHHHHHHHHHHHHTS------PPP--------S---HHHHHHHHHHHHHHTT-TTT--EEEE-S-TTTT--GGGTT-SSHHHHHHHHHTS--EEEE-HHHHHHHHHHHHHHTSSS------

pLDDT: mean 76.57, std 13.98, range [32.19, 95.44]

Sequence (224 aa):
MPKRSCKFTEDLQNEFAFLKKVCTGTGDQDDRVKCSHCNFEFSVAHGVRSDIKDHFQSSKHKKSLACAASSSKLTSFFKTASSNHKNLDLAAKECEAIVLNVIAPLAQEELKEDLAKSNFVSVSVQVKLLDFKSVAGETSEILTNHLCSVLFRNDLNNKVVGFCGDNCNTNFGGVKRAGQKNVFHRLKNSLGREINGIGCGAHIVHNCVQTTVDSLSIDIEAYW